Protein AF-A0A821P4B3-F1 (afdb_monomer)

Radius of gyration: 45.06 Å; Cα contacts (8 Å, |Δi|>4): 17; chains: 1; bounding box: 114×82×126 Å

pLDDT: mean 75.29, std 17.58, range [36.66, 97.69]

Foldseek 3Di:
DDDDDDDDDDDDDDDDDDDDDDDDDDDDDPDDDDDDDPDDPPPDDDDDDDDDDDDPDDDDPVNDDPPPDDDPVLVVVLPPDDPVVSVVSVVVVVVVVVVVVVVVVVVVVVVVVVVVVVVVVVVVVVVVVVVVVVVVVVVVVVVVVVVVVCVVPVDDPVVVVVVVVVVVVVVVVVVVVVVVVVVVVVCVVQVPDDDDDDPVVVVVVVVVVVVVVVVVVLVVDDVVVSVVVVVVVVVVVVVVVVVVVVVVVVVVVVVVVVVVVVVVVVVVVVVVVVVVVVVVVVVVVVVVVVVVVCVVPPCDPVNVVVVVVVVVVVVVPPDPPPD

Structure (mmCIF, N/CA/C/O backbone):
data_AF-A0A821P4B3-F1
#
_entry.id   AF-A0A821P4B3-F1
#
loop_
_atom_site.group_PDB
_atom_site.id
_atom_site.type_symbol
_atom_site.label_atom_id
_atom_site.label_alt_id
_atom_site.label_comp_id
_atom_site.label_asym_id
_atom_site.label_entity_id
_atom_site.label_seq_id
_atom_site.pdbx_PDB_ins_code
_atom_site.Cartn_x
_atom_site.Cartn_y
_atom_site.Cartn_z
_atom_site.occupancy
_atom_site.B_iso_or_equiv
_atom_site.auth_seq_id
_atom_site.auth_comp_id
_atom_site.auth_asym_id
_atom_site.auth_atom_id
_atom_site.pdbx_PDB_model_num
ATOM 1 N N . VAL A 1 1 ? 55.577 37.111 0.783 1.00 39.41 1 VAL A N 1
ATOM 2 C CA . VAL A 1 1 ? 55.739 38.372 0.025 1.00 39.41 1 VAL A CA 1
ATOM 3 C C . VAL A 1 1 ? 54.841 38.236 -1.192 1.00 39.41 1 VAL A C 1
ATOM 5 O O . VAL A 1 1 ? 55.198 37.462 -2.064 1.00 39.41 1 VAL A O 1
ATOM 8 N N . THR A 1 2 ? 53.621 38.747 -1.276 1.00 47.31 2 THR A N 1
ATOM 9 C CA . THR A 1 2 ? 52.802 39.744 -0.549 1.00 47.31 2 THR A CA 1
ATOM 10 C C . THR A 1 2 ? 51.347 39.253 -0.693 1.00 47.31 2 THR A C 1
ATOM 12 O O . THR A 1 2 ? 50.986 38.767 -1.760 1.00 47.31 2 THR A O 1
ATOM 15 N N . ASP A 1 3 ? 50.585 39.064 0.383 1.00 47.09 3 ASP A N 1
ATOM 16 C CA . ASP A 1 3 ? 49.760 40.085 1.056 1.00 47.09 3 ASP A CA 1
ATOM 17 C C . ASP A 1 3 ? 48.860 40.866 0.094 1.00 47.09 3 ASP A C 1
ATOM 19 O O . ASP A 1 3 ? 49.315 41.871 -0.430 1.00 47.09 3 ASP A O 1
ATOM 23 N N . GLU A 1 4 ? 47.601 40.434 -0.065 1.00 61.72 4 GLU A N 1
ATOM 24 C CA . GLU A 1 4 ? 46.432 41.311 -0.267 1.00 61.72 4 GLU A CA 1
ATOM 25 C C . GLU A 1 4 ? 45.169 40.638 0.310 1.00 61.72 4 GLU A C 1
ATOM 27 O O . GLU A 1 4 ? 44.288 40.150 -0.394 1.00 61.72 4 GLU A O 1
ATOM 32 N N . ASP A 1 5 ? 45.086 40.625 1.642 1.00 58.12 5 ASP A N 1
ATOM 33 C CA . ASP A 1 5 ? 43.806 40.826 2.319 1.00 58.12 5 ASP A CA 1
ATOM 34 C C . ASP A 1 5 ? 43.439 42.311 2.187 1.00 58.12 5 ASP A C 1
ATOM 36 O O . ASP A 1 5 ? 44.299 43.153 2.465 1.00 58.12 5 ASP A O 1
ATOM 40 N N . LYS A 1 6 ? 42.166 42.635 1.891 1.00 54.72 6 LYS A N 1
ATOM 41 C CA . LYS A 1 6 ? 41.296 43.458 2.768 1.00 54.72 6 LYS A CA 1
ATOM 42 C C . LYS A 1 6 ? 40.060 44.075 2.085 1.00 54.72 6 LYS A C 1
ATOM 44 O O . LYS A 1 6 ? 40.159 44.820 1.121 1.00 54.72 6 LYS A O 1
ATOM 49 N N . ASN A 1 7 ? 38.945 43.913 2.808 1.00 46.75 7 ASN A N 1
ATOM 50 C CA . ASN A 1 7 ? 37.836 44.859 3.027 1.00 46.75 7 ASN A CA 1
ATOM 51 C C . ASN A 1 7 ? 36.759 45.041 1.934 1.00 46.75 7 ASN A C 1
ATOM 53 O O . ASN A 1 7 ? 37.018 45.622 0.892 1.00 46.75 7 ASN A O 1
ATOM 57 N N . PHE A 1 8 ? 35.493 44.718 2.241 1.00 48.47 8 PHE A N 1
ATOM 58 C CA . PHE A 1 8 ? 34.504 45.643 2.847 1.00 48.47 8 PHE A CA 1
ATOM 59 C C . PHE A 1 8 ? 33.120 44.943 2.961 1.00 48.47 8 PHE A C 1
ATOM 61 O O . PHE A 1 8 ? 32.562 44.471 1.976 1.00 48.47 8 PHE A O 1
ATOM 68 N N . LEU A 1 9 ? 32.569 44.871 4.179 1.00 48.62 9 LEU A N 1
ATOM 69 C CA . LEU A 1 9 ? 31.139 44.624 4.500 1.00 48.62 9 LEU A CA 1
ATOM 70 C C . LEU A 1 9 ? 30.335 45.949 4.305 1.00 48.62 9 LEU A C 1
ATOM 72 O O . LEU A 1 9 ? 30.972 46.931 3.931 1.00 48.62 9 LEU A O 1
ATOM 76 N N . PRO A 1 10 ? 29.041 46.141 4.686 1.00 61.22 10 PRO A N 1
ATOM 77 C CA . PRO A 1 10 ? 27.905 45.249 4.997 1.00 61.22 10 PRO A CA 1
ATOM 78 C C . PRO A 1 10 ? 26.561 45.704 4.332 1.00 61.22 10 PRO A C 1
ATOM 80 O O . PRO A 1 10 ? 26.479 46.712 3.638 1.00 61.22 10 PRO A O 1
ATOM 83 N N . SER A 1 11 ? 25.466 45.039 4.733 1.00 42.12 11 SER A N 1
ATOM 84 C CA . SER A 1 11 ? 24.120 45.602 4.991 1.00 42.12 11 SER A CA 1
ATOM 85 C C . SER A 1 11 ? 23.042 45.509 3.901 1.00 42.12 11 SER A C 1
ATOM 87 O O . SER A 1 11 ? 23.184 45.955 2.770 1.00 42.12 11 SER A O 1
ATOM 89 N N . GLY A 1 12 ? 21.906 44.938 4.310 1.00 40.53 12 GLY A N 1
ATOM 90 C CA . GLY A 1 12 ? 20.690 44.809 3.513 1.00 40.53 12 GLY A CA 1
ATOM 91 C C . GLY A 1 12 ? 19.572 44.124 4.295 1.00 40.53 12 GLY A C 1
ATOM 92 O O . GLY A 1 12 ? 19.002 43.141 3.837 1.00 40.53 12 GLY A O 1
ATOM 93 N N . ILE A 1 13 ? 19.291 44.612 5.508 1.00 46.06 13 ILE A N 1
ATOM 94 C CA . ILE A 1 13 ? 18.090 44.258 6.274 1.00 46.06 13 ILE A CA 1
ATOM 95 C C . ILE A 1 13 ? 16.886 44.763 5.470 1.00 46.06 13 ILE A C 1
ATOM 97 O O . ILE A 1 13 ? 16.674 45.969 5.376 1.00 46.06 13 ILE A O 1
ATOM 101 N N . SER A 1 14 ? 16.096 43.858 4.890 1.00 47.19 14 SER A N 1
ATOM 102 C CA . SER A 1 14 ? 14.793 44.197 4.315 1.00 47.19 14 SER A CA 1
ATOM 103 C C . SER A 1 14 ? 13.686 43.687 5.229 1.00 47.19 14 SER A C 1
ATOM 105 O O . SER A 1 14 ? 13.321 42.513 5.237 1.00 47.19 14 SER A O 1
ATOM 107 N N . THR A 1 15 ? 13.161 44.600 6.035 1.00 54.41 15 THR A N 1
ATOM 108 C CA . THR A 1 15 ? 11.890 44.462 6.736 1.00 54.41 15 THR A CA 1
ATOM 109 C C . THR A 1 15 ? 10.758 44.695 5.734 1.00 54.41 15 THR A C 1
ATOM 111 O O . THR A 1 15 ? 10.553 45.812 5.264 1.00 54.41 15 THR A O 1
ATOM 114 N N . ARG A 1 16 ? 9.968 43.663 5.406 1.00 41.94 16 ARG A N 1
ATOM 115 C CA . ARG A 1 16 ? 8.720 43.862 4.650 1.00 41.94 16 ARG A CA 1
ATOM 116 C C . ARG A 1 16 ? 7.529 43.136 5.272 1.00 41.94 16 ARG A C 1
ATOM 118 O O . ARG A 1 16 ? 7.263 41.967 5.037 1.00 41.94 16 ARG A O 1
ATOM 125 N N . THR A 1 17 ? 6.841 43.912 6.109 1.00 46.31 17 THR A N 1
ATOM 126 C CA . THR A 1 17 ? 5.379 44.025 6.246 1.00 46.31 17 THR A CA 1
ATOM 127 C C . THR A 1 17 ? 4.553 42.734 6.258 1.00 46.31 17 THR A C 1
ATOM 129 O O . THR A 1 17 ? 4.130 42.224 5.222 1.00 46.31 17 THR A O 1
ATOM 132 N N . LYS A 1 18 ? 4.180 42.311 7.472 1.00 43.72 18 LYS A N 1
ATOM 133 C CA . LYS A 1 18 ? 3.028 41.439 7.735 1.00 43.72 18 LYS A CA 1
ATOM 134 C C . LYS A 1 18 ? 1.742 42.150 7.295 1.00 43.72 18 LYS A C 1
ATOM 136 O O . LYS A 1 18 ? 1.308 43.099 7.947 1.00 43.72 18 LYS A O 1
ATOM 141 N 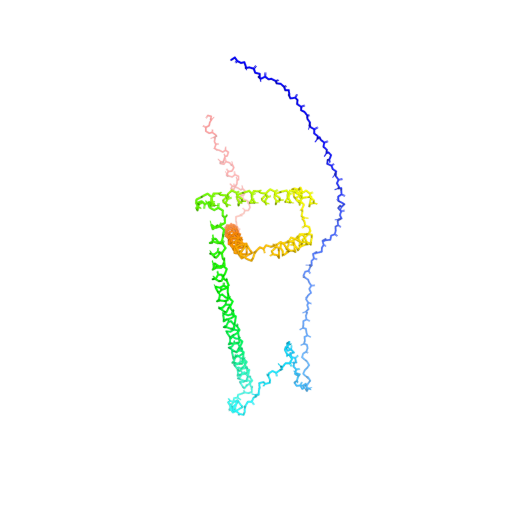N . LYS A 1 19 ? 1.111 41.685 6.215 1.00 54.28 19 LYS A N 1
ATOM 142 C CA . LYS A 1 19 ? -0.258 42.077 5.859 1.00 54.28 19 LYS A CA 1
ATOM 143 C C . LYS A 1 19 ? -1.217 41.198 6.668 1.00 54.28 19 LYS A C 1
ATOM 145 O O . LYS A 1 19 ? -1.406 40.025 6.366 1.00 54.28 19 LYS A O 1
ATOM 150 N N . LYS A 1 20 ? -1.761 41.770 7.745 1.00 47.31 20 LYS A N 1
ATOM 151 C CA . LYS A 1 20 ? -2.898 41.239 8.510 1.00 47.31 20 LYS A CA 1
ATOM 152 C C . LYS A 1 20 ? -4.103 41.184 7.565 1.00 47.31 20 LYS A C 1
ATOM 154 O O . LYS A 1 20 ? -4.674 42.223 7.250 1.00 47.31 20 LYS A O 1
ATOM 159 N N . ILE A 1 21 ? -4.465 39.997 7.092 1.00 46.94 21 ILE A N 1
ATOM 160 C CA . ILE A 1 21 ? -5.798 39.753 6.539 1.00 46.94 21 ILE A CA 1
ATOM 161 C C . ILE A 1 21 ? -6.648 39.324 7.729 1.00 46.94 21 ILE A C 1
ATOM 163 O O . ILE A 1 21 ? -6.466 38.240 8.279 1.00 46.94 21 ILE A O 1
ATOM 167 N N . GLY A 1 22 ? -7.501 40.241 8.184 1.00 39.97 22 GLY A N 1
ATOM 168 C CA . GLY A 1 22 ? -8.556 39.936 9.136 1.00 39.97 22 GLY A CA 1
ATOM 169 C C . GLY A 1 22 ? -9.576 39.044 8.446 1.00 39.97 22 GLY A C 1
ATOM 170 O O . GLY A 1 22 ? -10.300 39.504 7.568 1.00 39.97 22 GLY A O 1
ATOM 171 N N . VAL A 1 23 ? -9.602 37.770 8.824 1.00 44.19 23 VAL A N 1
ATOM 172 C CA . VAL A 1 23 ? -10.739 36.902 8.537 1.00 44.19 23 VAL A CA 1
ATOM 173 C C . VAL A 1 23 ? -11.733 37.108 9.667 1.00 44.19 23 VAL A C 1
ATOM 175 O O . VAL A 1 23 ? -11.431 36.904 10.843 1.00 44.19 23 VAL A O 1
ATOM 178 N N . VAL A 1 24 ? -12.887 37.617 9.261 1.00 49.47 24 VAL A N 1
ATOM 179 C CA . VAL A 1 24 ? -14.070 37.885 10.063 1.00 49.47 24 VAL A CA 1
ATOM 180 C C . VAL A 1 24 ? -14.528 36.589 10.727 1.00 49.47 24 VAL A C 1
ATOM 182 O O . VAL A 1 24 ? -14.822 35.600 10.059 1.00 49.47 24 VAL A O 1
ATOM 185 N N . LEU A 1 25 ? -14.570 36.624 12.057 1.00 38.72 25 LEU A N 1
ATOM 186 C CA . LEU A 1 25 ? -15.289 35.679 12.899 1.00 38.72 25 LEU A CA 1
ATOM 187 C C . LEU A 1 25 ? -16.770 35.718 12.502 1.00 38.72 25 LEU A C 1
ATOM 189 O O . LEU A 1 25 ? -17.416 36.753 12.647 1.00 38.72 25 LEU A O 1
ATOM 193 N N . SER A 1 26 ? -17.294 34.602 12.000 1.00 49.16 26 SER A N 1
ATOM 194 C CA . SER A 1 26 ? -18.731 34.324 12.057 1.00 49.16 26 SER A CA 1
ATOM 195 C C . SER A 1 26 ? -18.974 33.468 13.300 1.00 49.16 26 SER A C 1
ATOM 197 O O . SER A 1 26 ? -18.311 32.434 13.431 1.00 49.16 26 SER A O 1
ATOM 199 N N . PRO A 1 27 ? -19.842 33.894 14.229 1.00 55.88 27 PRO A N 1
ATOM 200 C CA . PRO A 1 27 ? -20.292 33.060 15.326 1.00 55.88 27 PRO A CA 1
ATOM 201 C C . PRO A 1 27 ? -21.478 32.189 14.876 1.00 55.88 27 PRO A C 1
ATOM 203 O O . PRO A 1 27 ? -22.097 32.444 13.845 1.00 55.88 27 PRO A O 1
ATOM 206 N N . ASP A 1 28 ? -21.779 31.194 15.704 1.00 43.44 28 ASP A N 1
ATOM 207 C CA . ASP A 1 28 ? -23.050 30.470 15.775 1.00 43.44 28 ASP A CA 1
ATOM 208 C C . ASP A 1 28 ? -23.302 29.380 14.722 1.00 43.44 28 ASP A C 1
ATOM 210 O O . ASP A 1 28 ? -23.775 29.618 13.614 1.00 43.44 28 ASP A O 1
ATOM 214 N N . ASN A 1 29 ? -23.047 28.132 15.131 1.00 46.09 29 ASN A N 1
ATOM 215 C CA . ASN A 1 29 ? -24.026 27.048 15.010 1.00 46.09 29 ASN A CA 1
ATOM 216 C C . ASN A 1 29 ? -23.619 25.870 15.908 1.00 46.09 29 ASN A C 1
ATOM 218 O O . ASN A 1 29 ? -23.111 24.844 15.454 1.00 46.09 29 ASN A O 1
ATOM 222 N N . ASP A 1 30 ? -23.885 26.034 17.204 1.00 44.72 30 ASP A N 1
ATOM 223 C CA . ASP A 1 30 ? -24.133 24.915 18.109 1.00 44.72 30 ASP A CA 1
ATOM 224 C C . ASP A 1 30 ? -25.449 24.243 17.690 1.00 44.72 30 ASP A C 1
ATOM 226 O O . ASP A 1 30 ? -26.540 24.654 18.081 1.00 44.72 30 ASP A O 1
ATOM 230 N N . MET A 1 31 ? -25.354 23.197 16.873 1.00 49.03 31 MET A N 1
ATOM 231 C CA . MET A 1 31 ? -26.440 22.240 16.669 1.00 49.03 31 MET A CA 1
ATOM 232 C C . MET A 1 31 ? -26.013 20.913 17.281 1.00 49.03 31 MET A C 1
ATOM 234 O O . MET A 1 31 ? -25.436 20.037 16.640 1.00 49.03 31 MET A O 1
ATOM 238 N N . THR A 1 32 ? -26.291 20.801 18.574 1.00 54.69 32 THR A N 1
ATOM 239 C CA . THR A 1 32 ? -26.416 19.519 19.259 1.00 54.69 32 THR A CA 1
ATOM 240 C C . THR A 1 32 ? -27.673 18.815 18.734 1.00 54.69 32 THR A C 1
ATOM 242 O O . THR A 1 32 ? -28.754 19.403 18.761 1.00 54.69 32 THR A O 1
ATOM 245 N N . PRO A 1 33 ? -27.609 17.558 18.269 1.00 53.22 33 PRO A N 1
ATOM 246 C CA . PRO A 1 33 ? -28.813 16.751 18.168 1.00 53.22 33 PRO A CA 1
ATOM 247 C C . PRO A 1 33 ? -29.119 16.143 19.542 1.00 53.22 33 PRO A C 1
ATOM 249 O O . PRO A 1 33 ? -28.440 15.230 20.015 1.00 53.22 33 PRO A O 1
ATOM 252 N N . SER A 1 34 ? -30.157 16.684 20.180 1.00 44.34 34 SER A N 1
ATOM 253 C CA . SER A 1 34 ? -30.880 16.050 21.286 1.00 44.34 34 SER A CA 1
ATOM 254 C C . SER A 1 34 ? -31.408 14.666 20.865 1.00 44.34 34 SER A C 1
ATOM 256 O O . SER A 1 34 ? -31.957 14.544 19.768 1.00 44.34 34 SER A O 1
ATOM 258 N N . PRO A 1 35 ? -31.304 13.628 21.716 1.00 58.12 35 PRO A N 1
ATOM 259 C CA . PRO A 1 35 ? -31.884 12.320 21.468 1.00 58.12 35 PRO A CA 1
ATOM 260 C C . PRO A 1 35 ? -33.267 12.229 22.123 1.00 58.12 35 PRO A C 1
ATOM 262 O O . PRO A 1 35 ? -33.396 11.778 23.258 1.00 58.12 35 PRO A O 1
ATOM 265 N N . THR A 1 36 ? -34.318 12.621 21.410 1.00 54.47 36 THR A N 1
ATOM 266 C CA . THR A 1 36 ? -35.697 12.302 21.803 1.00 54.47 36 THR A CA 1
ATOM 267 C C . THR A 1 36 ? -36.545 12.114 20.557 1.00 54.47 36 THR A C 1
ATOM 269 O O . THR A 1 36 ? -36.952 13.096 19.957 1.00 54.47 36 THR A O 1
ATOM 272 N N . ASP A 1 37 ? -36.805 10.861 20.192 1.00 41.41 37 ASP A N 1
ATOM 273 C CA . ASP A 1 37 ? -38.077 10.479 19.578 1.00 41.41 37 ASP A CA 1
ATOM 274 C C . ASP A 1 37 ? -38.369 9.013 19.903 1.00 41.41 37 ASP A C 1
ATOM 276 O O . ASP A 1 37 ? -37.947 8.055 19.252 1.00 41.41 37 ASP A O 1
ATOM 280 N N . SER A 1 38 ? -39.092 8.868 21.008 1.00 53.12 38 SER A N 1
ATOM 281 C CA . SER A 1 38 ? -39.879 7.706 21.369 1.00 53.12 38 SER A CA 1
ATOM 282 C C . SER A 1 38 ? -41.018 7.534 20.360 1.00 53.12 38 SER A C 1
ATOM 284 O O . SER A 1 38 ? -42.084 8.129 20.514 1.00 53.12 38 SER A O 1
ATOM 286 N N . LEU A 1 39 ? -40.814 6.699 19.343 1.00 44.34 39 LEU A N 1
ATOM 287 C CA . LEU A 1 39 ? -41.916 6.172 18.542 1.00 44.34 39 LEU A CA 1
ATOM 288 C C . LEU A 1 39 ? -42.406 4.868 19.172 1.00 44.34 39 LEU A C 1
ATOM 290 O O . LEU A 1 39 ? -41.830 3.792 19.008 1.00 44.34 39 LEU A O 1
ATOM 294 N N . THR A 1 40 ? -43.496 5.001 19.918 1.00 48.22 40 THR A N 1
ATOM 295 C CA . THR A 1 40 ? -44.404 3.922 20.292 1.00 48.22 40 THR A CA 1
ATOM 296 C C . THR A 1 40 ? -44.942 3.261 19.024 1.00 48.22 40 THR A C 1
ATOM 298 O O . THR A 1 40 ? -45.797 3.788 18.319 1.00 48.22 40 THR A O 1
ATOM 301 N N . ASN A 1 41 ? -44.420 2.077 18.713 1.00 43.47 41 ASN A N 1
ATOM 302 C CA . ASN A 1 41 ? -44.904 1.257 17.610 1.00 43.47 41 ASN A CA 1
ATOM 303 C C . ASN A 1 41 ? -46.093 0.410 18.094 1.00 43.47 41 ASN A C 1
ATOM 305 O O . ASN A 1 41 ? -45.975 -0.796 18.311 1.00 43.47 41 ASN A O 1
ATOM 309 N N . GLU A 1 42 ? -47.245 1.053 18.295 1.00 47.00 42 GLU A N 1
ATOM 310 C CA . GLU A 1 42 ? -48.535 0.369 18.408 1.00 47.00 42 GLU A CA 1
ATOM 311 C C . GLU A 1 42 ? -48.986 -0.105 17.019 1.00 47.00 42 GLU A C 1
ATOM 313 O O . GLU A 1 42 ? -49.907 0.437 16.408 1.00 47.00 42 GLU A O 1
ATOM 318 N N . ASN A 1 43 ? -48.356 -1.163 16.505 1.00 45.81 43 ASN A N 1
ATOM 319 C CA . ASN A 1 43 ? -48.921 -1.901 15.380 1.00 45.81 43 ASN A CA 1
ATOM 320 C C . ASN A 1 43 ? -49.979 -2.881 15.887 1.00 45.81 43 ASN A C 1
ATOM 322 O O . ASN A 1 43 ? -49.758 -4.065 16.139 1.00 45.81 43 ASN A O 1
ATOM 326 N N . ARG A 1 44 ? -51.165 -2.292 16.029 1.00 44.09 44 ARG A N 1
ATOM 327 C CA . ARG A 1 44 ? -52.487 -2.899 16.070 1.00 44.09 44 ARG A CA 1
ATOM 328 C C . ARG A 1 44 ? -52.585 -4.065 15.078 1.00 44.09 44 ARG A C 1
ATOM 330 O O . ARG A 1 44 ? -52.614 -3.873 13.864 1.00 44.09 44 ARG A O 1
ATOM 337 N N . TYR A 1 45 ? -52.709 -5.271 15.625 1.00 49.78 45 TYR A N 1
ATOM 338 C CA . TYR A 1 45 ? -53.168 -6.458 14.915 1.00 49.78 45 TYR A CA 1
ATOM 339 C C . TYR A 1 45 ? -54.527 -6.172 14.260 1.00 49.78 45 TYR A C 1
ATOM 341 O O . TYR A 1 45 ? -55.555 -6.112 14.932 1.00 49.78 45 TYR A O 1
ATOM 349 N N . GLN A 1 46 ? -54.542 -6.013 12.938 1.00 46.31 46 GLN A N 1
ATOM 350 C CA . GLN A 1 46 ? -55.731 -6.265 12.131 1.00 46.31 46 GLN A CA 1
ATOM 351 C C . GLN A 1 46 ? -55.429 -7.402 11.163 1.00 46.31 46 GLN A C 1
ATOM 353 O O . GLN A 1 46 ? -54.864 -7.232 10.086 1.00 46.31 46 GLN A O 1
ATOM 358 N N . SER A 1 47 ? -55.825 -8.593 11.589 1.00 55.34 47 SER A N 1
ATOM 359 C CA . SER A 1 47 ? -56.020 -9.760 10.750 1.00 55.34 47 SER A CA 1
ATOM 360 C C . SER A 1 47 ? -57.196 -9.513 9.802 1.00 55.34 47 SER A C 1
ATOM 362 O O . SER A 1 47 ? -58.353 -9.651 10.187 1.00 55.34 47 SER A O 1
ATOM 364 N N . LYS A 1 48 ? -56.920 -9.182 8.537 1.00 45.91 48 LYS A N 1
ATOM 365 C CA . LYS A 1 48 ? -57.882 -9.386 7.444 1.00 45.91 48 LYS A CA 1
ATOM 366 C C . LYS A 1 48 ? -57.186 -9.933 6.199 1.00 45.91 48 LYS A C 1
ATOM 368 O O . LYS A 1 48 ? -56.427 -9.246 5.530 1.00 45.91 48 LYS A O 1
ATOM 373 N N . ALA A 1 49 ? -57.450 -11.221 5.990 1.00 51.22 49 ALA A N 1
ATOM 374 C CA . ALA A 1 49 ? -57.631 -11.947 4.738 1.00 51.22 49 ALA A CA 1
ATOM 375 C C . ALA A 1 49 ? -56.999 -11.387 3.443 1.00 51.22 49 ALA A C 1
ATOM 377 O O . ALA A 1 49 ? -57.375 -10.329 2.949 1.00 51.22 49 ALA A O 1
ATOM 378 N N . GLY A 1 50 ? -56.183 -12.231 2.800 1.00 55.03 50 GLY A N 1
ATOM 379 C CA . GLY A 1 50 ? -56.145 -12.310 1.335 1.00 55.03 50 GLY A CA 1
ATOM 380 C C . GLY A 1 50 ? -55.118 -11.444 0.607 1.00 55.03 50 GLY A C 1
ATOM 381 O O . GLY A 1 50 ? -55.457 -10.820 -0.394 1.00 55.03 50 GLY A O 1
ATOM 382 N N . LEU A 1 51 ? -53.853 -11.438 1.034 1.00 45.28 51 LEU A N 1
ATOM 383 C CA . LEU A 1 51 ? -52.762 -10.886 0.222 1.00 45.28 51 LEU A CA 1
ATOM 384 C C . LEU A 1 51 ? -52.048 -12.010 -0.536 1.00 45.28 51 LEU A C 1
ATOM 386 O O . LEU A 1 51 ? -51.361 -12.843 0.054 1.00 45.28 51 LEU A O 1
ATOM 390 N N . LYS A 1 52 ? -52.224 -12.016 -1.863 1.00 57.56 52 LYS A N 1
ATOM 391 C CA . LYS A 1 52 ? -51.431 -12.818 -2.807 1.00 57.56 52 LYS A CA 1
ATOM 392 C C . LYS A 1 52 ? -49.932 -12.556 -2.572 1.00 57.56 52 LYS A C 1
ATOM 394 O O . LYS A 1 52 ? -49.575 -11.416 -2.260 1.00 57.56 52 LYS A O 1
ATOM 399 N N . PRO A 1 53 ? -49.052 -13.563 -2.727 1.00 46.19 53 PRO A N 1
ATOM 400 C CA . PRO A 1 53 ? -47.624 -13.404 -2.480 1.00 46.19 53 PRO A CA 1
ATOM 401 C C . PRO A 1 53 ? -47.054 -12.281 -3.355 1.00 46.19 53 PRO A C 1
ATOM 403 O O . PRO A 1 53 ? -47.048 -12.363 -4.581 1.00 46.19 53 PRO A O 1
ATOM 406 N N . ARG A 1 54 ? -46.588 -11.205 -2.712 1.00 45.97 54 ARG A N 1
ATOM 407 C CA . ARG A 1 54 ? -45.819 -10.142 -3.364 1.00 45.97 54 ARG A CA 1
ATOM 408 C C . ARG A 1 54 ? -44.457 -10.715 -3.749 1.00 45.97 54 ARG A C 1
ATOM 410 O O . ARG A 1 54 ? -43.607 -10.930 -2.890 1.00 45.97 54 ARG A O 1
ATOM 417 N N . THR A 1 55 ? -44.248 -10.936 -5.042 1.00 41.91 55 THR A N 1
ATOM 418 C CA . THR A 1 55 ? -42.924 -11.162 -5.627 1.00 41.91 55 THR A CA 1
ATOM 419 C C . THR A 1 55 ? -42.081 -9.902 -5.438 1.00 41.91 55 THR A C 1
ATOM 421 O O . THR A 1 55 ? -42.319 -8.882 -6.088 1.00 41.91 55 THR A O 1
ATOM 424 N N . ILE A 1 56 ? -41.110 -9.950 -4.527 1.00 44.41 56 ILE A N 1
ATOM 425 C CA . ILE A 1 56 ? -40.085 -8.912 -4.405 1.00 44.41 56 ILE A CA 1
ATOM 426 C C . ILE A 1 56 ? -39.099 -9.132 -5.555 1.00 44.41 56 ILE A C 1
ATOM 428 O O . ILE A 1 56 ? -38.316 -10.079 -5.545 1.00 44.41 56 ILE A O 1
ATOM 432 N N . ARG A 1 57 ? -39.181 -8.273 -6.574 1.00 40.69 57 ARG A N 1
ATOM 433 C CA . ARG A 1 57 ? -38.309 -8.301 -7.752 1.00 40.69 57 ARG A CA 1
ATOM 434 C C . ARG A 1 57 ? -37.014 -7.555 -7.429 1.00 40.69 57 ARG A C 1
ATOM 436 O O . ARG A 1 57 ? -36.991 -6.326 -7.422 1.00 40.69 57 ARG A O 1
ATOM 443 N N . VAL A 1 58 ? -35.947 -8.292 -7.136 1.00 39.81 58 VAL A N 1
ATOM 444 C CA . VAL A 1 58 ? -34.596 -7.731 -6.985 1.00 39.81 58 VAL A CA 1
ATOM 445 C C . VAL A 1 58 ? -33.916 -7.806 -8.348 1.00 39.81 58 VAL A C 1
ATOM 447 O O . VAL A 1 58 ? -33.501 -8.877 -8.773 1.00 39.81 58 VAL A O 1
ATOM 450 N N . LYS A 1 59 ? -33.828 -6.674 -9.055 1.00 36.66 59 LYS A N 1
ATOM 451 C CA . LYS A 1 59 ? -33.126 -6.598 -10.344 1.00 36.66 59 LYS A CA 1
ATOM 452 C C . LYS A 1 59 ? -31.615 -6.631 -10.116 1.00 36.66 59 LYS A C 1
ATOM 454 O O . LYS A 1 59 ? -31.065 -5.715 -9.508 1.00 36.66 59 LYS A O 1
ATOM 459 N N . SER A 1 60 ? -30.943 -7.662 -10.619 1.00 48.78 60 SER A N 1
ATOM 460 C CA . SER A 1 60 ? -29.479 -7.696 -10.705 1.00 48.78 60 SER A CA 1
ATOM 461 C C . SER A 1 60 ? -28.973 -6.847 -11.889 1.00 48.78 60 SER A C 1
ATOM 463 O O . SER A 1 60 ? -29.667 -6.760 -12.906 1.00 48.78 60 SER A O 1
ATOM 465 N N . PRO A 1 61 ? -27.762 -6.256 -11.819 1.00 47.62 61 PRO A N 1
ATOM 466 C CA . PRO A 1 61 ? -27.232 -5.356 -12.856 1.00 47.62 61 PRO A CA 1
ATOM 467 C C . PRO A 1 61 ? -27.018 -5.997 -14.238 1.00 47.62 61 PRO A C 1
ATOM 469 O O . PRO A 1 61 ? -26.873 -5.281 -15.221 1.00 47.62 61 PRO A O 1
ATOM 472 N N . SER A 1 62 ? -26.995 -7.331 -14.336 1.00 53.84 62 SER A N 1
ATOM 473 C CA . SER A 1 62 ? -26.769 -8.062 -15.591 1.00 53.84 62 SER A CA 1
ATOM 474 C C . SER A 1 62 ? -28.033 -8.346 -16.408 1.00 53.84 62 SER A C 1
ATOM 476 O O . SER A 1 62 ? -27.915 -8.910 -17.491 1.00 53.84 62 SER A O 1
ATOM 478 N N . GLY A 1 63 ? -29.235 -8.023 -15.914 1.00 46.78 63 GLY A N 1
ATOM 479 C CA . GLY A 1 63 ? -30.501 -8.187 -16.652 1.00 46.78 63 GLY A CA 1
ATOM 480 C C . GLY A 1 63 ? -30.915 -9.628 -17.008 1.00 46.78 63 GLY A C 1
ATOM 481 O O . GLY A 1 63 ? -32.042 -9.829 -17.445 1.00 46.78 63 GLY A O 1
ATOM 482 N N . ARG A 1 64 ? -30.046 -10.625 -16.804 1.00 53.12 64 ARG A N 1
ATOM 483 C CA . ARG A 1 64 ? -30.363 -12.056 -16.871 1.00 53.12 64 ARG A CA 1
ATOM 484 C C . ARG A 1 64 ? -30.697 -12.560 -15.472 1.00 53.12 64 ARG A C 1
ATOM 486 O O . ARG A 1 64 ? -29.814 -12.634 -14.618 1.00 53.12 64 ARG A O 1
ATOM 493 N N . GLU A 1 65 ? -31.977 -12.831 -15.243 1.00 54.16 65 GLU A N 1
ATOM 494 C CA . GLU A 1 65 ? -32.427 -13.671 -14.137 1.00 54.16 65 GLU A CA 1
ATOM 495 C C . GLU A 1 65 ? -32.029 -15.104 -14.524 1.00 54.16 65 GLU A C 1
ATOM 497 O O . GLU A 1 65 ? -32.535 -15.647 -15.503 1.00 54.16 65 GLU A O 1
ATOM 502 N N . ASP A 1 66 ? -31.029 -15.670 -13.842 1.00 63.09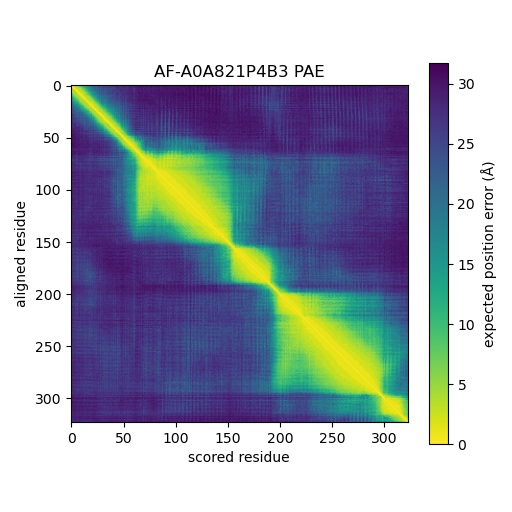 66 ASP A N 1
ATOM 503 C CA . ASP A 1 66 ? -30.743 -17.099 -13.964 1.00 63.09 66 ASP A CA 1
ATOM 504 C C . ASP A 1 66 ? -31.885 -17.815 -13.237 1.00 63.09 66 ASP A C 1
ATOM 506 O O . ASP A 1 66 ? -31.862 -17.971 -12.010 1.00 63.09 66 ASP A O 1
ATOM 510 N N . ASP A 1 67 ? -32.931 -18.150 -13.989 1.00 71.50 67 ASP A N 1
ATOM 511 C CA . ASP A 1 67 ? -34.077 -18.898 -13.493 1.00 71.50 67 ASP A CA 1
ATOM 512 C C . ASP A 1 67 ? -33.579 -20.269 -13.027 1.00 71.50 67 ASP A C 1
ATOM 514 O O . ASP A 1 67 ? -33.265 -21.160 -13.815 1.00 71.50 67 ASP A O 1
ATOM 518 N N . ILE A 1 68 ? -33.433 -20.422 -11.709 1.00 74.88 68 ILE A N 1
ATOM 519 C CA . ILE A 1 68 ? -33.102 -21.707 -11.099 1.00 74.88 68 ILE A CA 1
ATOM 520 C C . ILE A 1 68 ? -34.367 -22.553 -11.186 1.00 74.88 68 ILE A C 1
ATOM 522 O O . ILE A 1 68 ? -35.234 -22.474 -10.311 1.00 74.88 68 ILE A O 1
ATOM 526 N N . GLU A 1 69 ? -34.476 -23.330 -12.262 1.00 79.38 69 GLU A N 1
ATOM 527 C CA . GLU A 1 69 ? -35.552 -24.297 -12.431 1.00 79.38 69 GLU A CA 1
ATOM 528 C C . GLU A 1 69 ? -35.544 -25.285 -11.258 1.00 79.38 69 GLU A C 1
ATOM 530 O O . GLU A 1 69 ? -34.534 -25.915 -10.918 1.00 79.38 69 GLU A O 1
ATOM 535 N N . TRP A 1 70 ? -36.698 -25.370 -10.601 1.00 78.88 70 TRP A N 1
ATOM 536 C CA . TRP A 1 70 ? -36.995 -26.425 -9.647 1.00 78.88 70 TRP A CA 1
ATOM 537 C C . TRP A 1 70 ? -37.235 -27.705 -10.435 1.00 78.88 70 TRP A C 1
ATOM 539 O O . TRP A 1 70 ? -38.114 -27.749 -11.295 1.00 78.88 70 TRP A O 1
ATOM 549 N N . THR A 1 71 ? -36.434 -28.734 -10.177 1.00 86.25 71 THR A N 1
ATOM 550 C CA . THR A 1 71 ? -36.617 -30.023 -10.834 1.00 86.25 71 THR A CA 1
ATOM 551 C C . THR A 1 71 ? -37.650 -30.835 -10.065 1.00 86.25 71 THR A C 1
ATOM 553 O O . THR A 1 71 ? -37.802 -30.708 -8.850 1.00 86.25 71 THR A O 1
ATOM 556 N N . SER A 1 72 ? -38.347 -31.726 -10.773 1.00 81.00 72 SER A N 1
ATOM 557 C CA . SER A 1 72 ? -39.304 -32.658 -10.154 1.00 81.00 72 SER A CA 1
ATOM 558 C C . SER A 1 72 ? -38.670 -33.582 -9.099 1.00 81.00 72 SER A C 1
ATOM 560 O O . SER A 1 72 ? -39.377 -34.187 -8.299 1.00 81.00 72 SER A O 1
ATOM 562 N N . GLU A 1 73 ? -37.341 -33.695 -9.078 1.00 84.38 73 GLU A N 1
ATOM 563 C CA . GLU A 1 73 ? -36.591 -34.424 -8.053 1.00 84.38 73 GLU A CA 1
ATOM 564 C C . GLU A 1 73 ? -36.484 -33.629 -6.749 1.00 84.38 73 GLU A C 1
ATOM 566 O O . GLU A 1 73 ? -36.682 -34.202 -5.679 1.00 84.38 73 GLU A O 1
ATOM 571 N N . ASP A 1 74 ? -36.278 -32.308 -6.824 1.00 87.06 74 ASP A N 1
ATOM 572 C CA . ASP A 1 74 ? -36.233 -31.458 -5.630 1.00 87.06 74 ASP A CA 1
ATOM 573 C C . ASP A 1 74 ? -37.586 -31.442 -4.898 1.00 87.06 74 ASP A C 1
ATOM 575 O O . ASP A 1 74 ? -37.644 -31.286 -3.678 1.00 87.06 74 ASP A O 1
ATOM 579 N N . GLU A 1 75 ? -38.691 -31.576 -5.640 1.00 85.75 75 GLU A N 1
ATOM 580 C CA . GLU A 1 75 ? -40.042 -31.617 -5.072 1.00 85.75 75 GLU A CA 1
ATOM 581 C C . GLU A 1 75 ? -40.304 -32.915 -4.301 1.00 85.75 75 GLU A C 1
ATOM 583 O O . GLU A 1 75 ? -40.906 -32.874 -3.228 1.00 85.75 75 GLU A O 1
ATOM 588 N N . LYS A 1 76 ? -39.773 -34.049 -4.776 1.00 88.44 76 LYS A N 1
ATOM 589 C CA . LYS A 1 76 ? -39.905 -35.349 -4.097 1.00 88.44 76 LYS A CA 1
ATOM 590 C C . LYS A 1 76 ? -39.175 -35.394 -2.756 1.00 88.44 76 LYS A C 1
ATOM 592 O O . LYS A 1 76 ? -39.619 -36.095 -1.853 1.00 88.44 76 LYS A O 1
ATOM 597 N N . GLU A 1 77 ? -38.090 -34.637 -2.587 1.00 84.31 77 GLU A N 1
ATOM 598 C CA . GLU A 1 77 ? -37.372 -34.550 -1.303 1.00 84.31 77 GLU A CA 1
ATOM 599 C C . GLU A 1 77 ? -38.137 -33.789 -0.207 1.00 84.31 77 GLU A C 1
ATOM 601 O O . GLU A 1 77 ? -37.727 -33.782 0.959 1.00 84.31 77 GLU A O 1
ATOM 606 N N . LEU A 1 78 ? -39.223 -33.110 -0.575 1.00 85.56 78 LEU A N 1
ATOM 607 C CA . LEU A 1 78 ? -40.016 -32.283 0.329 1.00 85.56 78 LEU A CA 1
ATOM 608 C C . LEU A 1 78 ? -41.306 -32.967 0.784 1.00 85.56 78 LEU A C 1
ATOM 610 O O . LEU A 1 78 ? -41.927 -32.505 1.747 1.00 85.56 78 LEU A O 1
ATOM 614 N N . ASP A 1 79 ? -41.700 -34.058 0.130 1.00 89.75 79 ASP A N 1
ATOM 615 C CA . ASP A 1 79 ? -42.884 -34.822 0.503 1.00 89.75 79 ASP A CA 1
ATOM 616 C C . ASP A 1 79 ? -42.715 -35.454 1.893 1.00 89.75 79 ASP A C 1
ATOM 618 O O . ASP A 1 79 ? -41.683 -36.029 2.235 1.00 89.75 79 ASP A O 1
ATOM 622 N N . GLY A 1 80 ? -43.745 -35.311 2.731 1.00 89.00 80 GLY A N 1
ATOM 623 C CA . GLY A 1 80 ? -43.774 -35.843 4.099 1.00 89.00 80 GLY A CA 1
ATOM 624 C C . GLY A 1 80 ? -43.210 -34.924 5.192 1.00 89.00 80 GLY A C 1
ATOM 625 O O . GLY A 1 80 ? -43.347 -35.250 6.370 1.00 89.00 80 GLY A O 1
ATOM 626 N N . LEU A 1 81 ? -42.630 -33.770 4.846 1.00 90.38 81 LEU A N 1
ATOM 627 C CA . LEU A 1 81 ? -42.157 -32.770 5.815 1.00 90.38 81 LEU A CA 1
ATOM 628 C C . LEU A 1 81 ? -43.255 -31.761 6.190 1.00 90.38 81 LEU A C 1
ATOM 630 O O . LEU A 1 81 ? -44.145 -31.452 5.398 1.00 90.38 81 LEU A O 1
ATOM 634 N N . SER A 1 82 ? -43.164 -31.187 7.393 1.00 93.81 82 SER A N 1
ATOM 635 C CA . SER A 1 82 ? -44.033 -30.073 7.800 1.00 93.81 82 SER A CA 1
ATOM 636 C C . SER A 1 82 ? -43.850 -28.871 6.866 1.00 93.81 82 SER A C 1
ATOM 638 O O . SER A 1 82 ? -42.741 -28.603 6.413 1.00 93.81 82 SER A O 1
ATOM 640 N N . VAL A 1 83 ? -44.900 -28.076 6.625 1.00 90.56 83 VAL A N 1
ATOM 641 C CA . VAL A 1 83 ? -44.852 -26.874 5.757 1.00 90.56 83 VAL A CA 1
ATOM 642 C C . VAL A 1 83 ? -43.697 -25.931 6.131 1.00 90.56 83 VAL A C 1
ATOM 644 O O . VAL A 1 83 ? -43.048 -25.343 5.261 1.00 90.56 83 VAL A O 1
ATOM 647 N N . TYR A 1 84 ? -43.404 -25.801 7.428 1.00 91.94 84 TYR A N 1
ATOM 648 C CA . TYR A 1 84 ? -42.278 -25.000 7.911 1.00 91.94 84 TYR A CA 1
ATOM 649 C C . TYR A 1 84 ? -40.919 -25.606 7.521 1.00 91.94 84 TYR A C 1
ATOM 651 O O . TYR A 1 84 ? -40.017 -24.898 7.071 1.00 91.94 84 TYR A O 1
ATOM 659 N N . GLU A 1 85 ? -40.779 -26.924 7.647 1.00 91.69 85 GLU A N 1
ATOM 660 C CA . GLU A 1 85 ? -39.560 -27.657 7.298 1.00 91.69 85 GLU A CA 1
ATOM 661 C C . GLU A 1 85 ? -39.344 -27.707 5.787 1.00 91.69 85 GLU A C 1
ATOM 663 O O . GLU A 1 85 ? -38.222 -27.491 5.329 1.00 91.69 85 GLU A O 1
ATOM 668 N N . GLN A 1 86 ? -40.414 -27.881 5.007 1.00 89.38 86 GLN A N 1
ATOM 669 C CA . GLN A 1 86 ? -40.383 -27.778 3.552 1.00 89.38 86 GLN A CA 1
ATOM 670 C C . GLN A 1 86 ? -39.847 -26.417 3.122 1.00 89.38 86 GLN A C 1
ATOM 672 O O . GLN A 1 86 ? -38.931 -26.345 2.310 1.00 89.38 86 GLN A O 1
ATOM 677 N N . ARG A 1 87 ? -40.356 -25.320 3.698 1.00 90.00 87 ARG A N 1
ATOM 678 C CA . ARG A 1 87 ? -39.870 -23.973 3.376 1.00 90.00 87 ARG A CA 1
ATOM 679 C C . ARG A 1 87 ? -38.387 -23.805 3.704 1.00 90.00 87 ARG A C 1
ATOM 681 O O . ARG A 1 87 ? -37.635 -23.324 2.861 1.00 90.00 87 ARG A O 1
ATOM 688 N N . ARG A 1 88 ? -37.951 -24.237 4.891 1.00 91.44 88 ARG A N 1
ATOM 689 C CA . ARG A 1 88 ? -36.542 -24.151 5.304 1.00 91.44 88 ARG A CA 1
ATOM 690 C C . ARG A 1 88 ? -35.629 -24.971 4.388 1.00 91.44 88 ARG A C 1
ATOM 692 O O . ARG A 1 88 ? -34.554 -24.503 4.020 1.00 91.44 88 ARG A O 1
ATOM 699 N N . ARG A 1 89 ? -36.061 -26.167 3.987 1.00 89.81 89 ARG A N 1
ATOM 700 C CA . ARG A 1 89 ? -35.311 -27.051 3.088 1.00 89.81 89 ARG A CA 1
ATOM 701 C C . ARG A 1 89 ? -35.281 -26.514 1.654 1.00 89.81 89 ARG A C 1
ATOM 703 O O . ARG A 1 89 ? -34.217 -26.508 1.047 1.00 89.81 89 ARG A O 1
ATOM 710 N N . LYS A 1 90 ? -36.385 -25.938 1.157 1.00 90.25 90 LYS A N 1
AT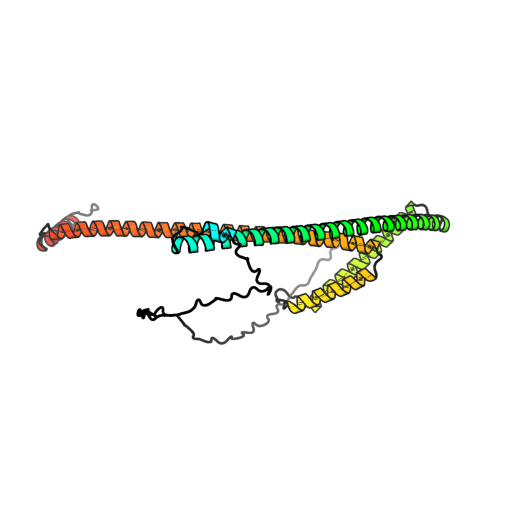OM 711 C CA . LYS A 1 90 ? -36.426 -25.184 -0.113 1.00 90.25 90 LYS A CA 1
ATOM 712 C C . LYS A 1 90 ? -35.420 -24.033 -0.119 1.00 90.25 90 LYS A C 1
ATOM 714 O O . LYS A 1 90 ? -34.683 -23.865 -1.087 1.00 90.25 90 LYS A O 1
ATOM 719 N N . GLU A 1 91 ? -35.365 -23.254 0.961 1.00 89.56 91 GLU A N 1
ATOM 720 C CA . GLU A 1 91 ? -34.421 -22.139 1.097 1.00 89.56 91 GLU A CA 1
ATOM 721 C C . GLU A 1 91 ? -32.960 -22.623 1.120 1.00 89.56 91 GLU A C 1
ATOM 723 O O . GLU A 1 91 ? -32.108 -22.014 0.472 1.00 89.56 91 GLU A O 1
ATOM 728 N N . GLN A 1 92 ? -32.669 -23.744 1.788 1.00 92.25 92 GLN A N 1
ATOM 729 C CA . GLN A 1 92 ? -31.335 -24.357 1.801 1.00 92.25 92 GLN A CA 1
ATOM 730 C C . GLN A 1 92 ? -30.919 -24.895 0.427 1.00 92.25 92 GLN A C 1
ATOM 732 O O . GLN A 1 92 ? -29.830 -24.564 -0.039 1.00 92.25 92 GLN A O 1
ATOM 737 N N . MET A 1 93 ? -31.794 -25.641 -0.253 1.00 90.19 93 MET A N 1
ATOM 738 C CA . MET A 1 93 ? -31.543 -26.173 -1.599 1.00 90.19 93 MET A CA 1
ATOM 739 C C . MET A 1 93 ? -31.299 -25.049 -2.606 1.00 90.19 93 MET A C 1
ATOM 741 O O . MET A 1 93 ? -30.360 -25.096 -3.399 1.00 90.19 93 MET A O 1
ATOM 745 N N . LEU A 1 94 ? -32.093 -23.980 -2.537 1.00 88.19 94 LEU A N 1
ATOM 746 C CA . LEU A 1 94 ? -31.931 -22.821 -3.409 1.00 88.19 94 LEU A CA 1
ATOM 747 C C . LEU A 1 94 ? -30.635 -22.056 -3.101 1.00 88.19 94 LEU A C 1
ATOM 749 O O . LEU A 1 94 ? -29.953 -21.606 -4.023 1.00 88.19 94 LEU A O 1
ATOM 753 N N . ALA A 1 95 ? -30.253 -21.938 -1.826 1.00 90.19 95 ALA A N 1
ATOM 754 C CA . ALA A 1 95 ? -28.967 -21.367 -1.435 1.00 90.19 95 ALA A CA 1
ATOM 755 C C . ALA A 1 95 ? -27.784 -22.220 -1.923 1.00 90.19 95 ALA A C 1
ATOM 757 O O . ALA A 1 95 ? -26.786 -21.667 -2.389 1.00 90.19 95 ALA A O 1
ATOM 758 N N . GLU A 1 96 ? -27.891 -23.547 -1.871 1.00 92.25 96 GLU A N 1
ATOM 759 C CA . GLU A 1 96 ? -26.862 -24.462 -2.363 1.00 92.25 96 GLU A CA 1
ATOM 760 C C . GLU A 1 96 ? -26.735 -24.411 -3.891 1.00 92.25 96 GLU A C 1
ATOM 762 O O . GLU A 1 96 ? -25.627 -24.259 -4.408 1.00 92.25 96 GLU A O 1
ATOM 767 N N . LYS A 1 97 ? -27.853 -24.426 -4.627 1.00 90.19 97 LYS A N 1
ATOM 768 C CA . LYS A 1 97 ? -27.861 -24.249 -6.088 1.00 90.19 97 LYS A CA 1
ATOM 769 C C . LYS A 1 97 ? -27.244 -22.913 -6.497 1.00 90.19 97 LYS A C 1
ATOM 771 O O . LYS A 1 97 ? -26.390 -22.881 -7.380 1.00 90.19 97 LYS A O 1
ATOM 776 N N . LYS A 1 98 ? -27.576 -21.822 -5.796 1.00 89.25 98 LYS A N 1
ATOM 777 C CA . LYS A 1 98 ? -26.939 -20.510 -6.009 1.00 89.25 98 LYS A CA 1
ATOM 778 C C . LYS A 1 98 ? -25.431 -20.545 -5.773 1.00 89.25 98 LYS A C 1
ATOM 780 O O . LYS A 1 98 ? -24.691 -19.942 -6.545 1.00 89.25 98 LYS A O 1
ATOM 785 N N . ARG A 1 99 ? -24.964 -21.251 -4.736 1.00 92.94 99 ARG A N 1
ATOM 786 C CA . ARG A 1 99 ? -23.525 -21.427 -4.477 1.00 92.94 99 ARG A CA 1
ATOM 787 C C . ARG A 1 99 ? -22.841 -22.187 -5.612 1.00 92.94 99 ARG A C 1
ATOM 789 O O . ARG A 1 99 ? -21.831 -21.699 -6.104 1.00 92.94 99 ARG A O 1
ATOM 796 N N . LYS A 1 100 ? -23.422 -23.297 -6.082 1.00 93.50 100 LYS A N 1
ATOM 797 C CA . LYS A 1 100 ? -22.877 -24.095 -7.196 1.00 93.50 100 LYS A CA 1
ATOM 798 C C . LYS A 1 100 ? -22.809 -23.300 -8.503 1.00 93.50 100 LYS A C 1
ATOM 800 O O . LYS A 1 100 ? -21.783 -23.319 -9.174 1.00 93.50 100 LYS A O 1
ATOM 805 N N . VAL A 1 101 ? -23.854 -22.541 -8.841 1.00 90.19 101 VAL A N 1
ATOM 806 C CA . VAL A 1 101 ? -23.858 -21.671 -10.034 1.00 90.19 101 VAL A CA 1
ATOM 807 C C . VAL A 1 101 ? -22.801 -20.570 -9.920 1.00 90.19 101 VAL A C 1
ATOM 809 O O . VAL A 1 101 ? -22.041 -20.341 -10.861 1.00 90.19 101 VAL A O 1
ATOM 812 N N . ALA A 1 102 ? -22.699 -19.914 -8.760 1.00 89.19 102 ALA A N 1
ATOM 813 C CA . ALA A 1 102 ? -21.683 -18.889 -8.528 1.00 89.19 102 ALA A CA 1
ATOM 814 C C . ALA A 1 102 ? -20.255 -19.457 -8.604 1.00 89.19 102 ALA A C 1
ATOM 816 O O . ALA A 1 102 ? -19.357 -18.802 -9.129 1.00 89.19 102 ALA A O 1
ATOM 817 N N . GLU A 1 103 ? -20.040 -20.674 -8.107 1.00 93.50 103 GLU A N 1
ATOM 818 C CA . GLU A 1 103 ? -18.756 -21.368 -8.177 1.00 93.50 103 GLU A CA 1
ATOM 819 C C . GLU A 1 103 ? -18.388 -21.752 -9.615 1.00 93.50 103 GLU A C 1
ATOM 821 O O . GLU A 1 103 ? -17.289 -21.427 -10.064 1.00 93.50 103 GLU A O 1
ATOM 826 N N . MET A 1 104 ? -19.323 -22.326 -10.376 1.00 92.44 104 MET A N 1
ATOM 827 C CA . MET A 1 104 ? -19.140 -22.607 -11.805 1.00 92.44 104 MET A CA 1
ATOM 828 C C . MET A 1 104 ? -18.800 -21.342 -12.595 1.00 92.44 104 MET A C 1
ATOM 830 O O . MET A 1 104 ? -17.886 -21.347 -13.419 1.00 92.44 104 MET A O 1
ATOM 834 N N . LYS A 1 105 ? -19.483 -20.229 -12.310 1.00 91.62 105 LYS A N 1
ATOM 835 C CA . LYS A 1 105 ? -19.205 -18.942 -12.953 1.00 91.62 105 LYS A CA 1
ATOM 836 C C . LYS A 1 105 ? -17.801 -18.429 -12.628 1.00 91.62 105 LYS A C 1
ATOM 838 O O . LYS A 1 105 ? -17.088 -18.013 -13.536 1.00 91.62 105 LYS A O 1
ATOM 843 N N . ARG A 1 106 ? -17.362 -18.532 -11.368 1.00 91.88 106 ARG A N 1
ATOM 844 C CA . ARG A 1 106 ? -15.982 -18.194 -10.970 1.00 91.88 106 ARG A CA 1
ATOM 845 C C . ARG A 1 106 ? -14.951 -19.054 -11.699 1.00 91.88 106 ARG A C 1
ATOM 847 O O . ARG A 1 106 ? -13.936 -18.529 -12.145 1.00 91.88 106 ARG A O 1
ATOM 854 N N . GLN A 1 107 ? -15.208 -20.354 -11.850 1.00 93.31 107 GLN A N 1
ATOM 855 C CA . GLN A 1 107 ? -14.319 -21.248 -12.596 1.00 93.31 107 GLN A CA 1
ATOM 856 C C . GLN A 1 107 ? -14.252 -20.880 -14.084 1.00 93.31 107 GLN A C 1
ATOM 858 O O . GLN A 1 107 ? -13.163 -20.847 -14.655 1.00 93.31 107 GLN A O 1
ATOM 863 N N . GLN A 1 108 ? -15.387 -20.545 -14.705 1.00 92.31 108 GLN A N 1
ATOM 864 C CA . GLN A 1 108 ? -15.429 -20.076 -16.093 1.00 92.31 108 GLN A CA 1
ATOM 865 C C . GLN A 1 108 ? -14.666 -18.760 -16.278 1.00 92.31 108 GLN A C 1
ATOM 867 O O . GLN A 1 108 ? -13.857 -18.646 -17.197 1.00 92.31 108 GLN A O 1
ATOM 872 N N . GLU A 1 109 ? -14.870 -17.781 -15.395 1.00 91.31 109 GLU A N 1
ATOM 873 C CA . GLU A 1 109 ? -14.148 -16.504 -15.425 1.00 91.31 109 GLU A CA 1
ATOM 874 C C . GLU A 1 109 ? -12.636 -16.713 -15.275 1.00 91.31 109 GLU A C 1
ATOM 876 O O . GLU A 1 109 ? -11.853 -16.146 -16.038 1.00 91.31 109 GLU A O 1
ATOM 881 N N . LEU A 1 110 ? -12.216 -17.589 -14.360 1.00 92.88 110 LEU A N 1
ATOM 882 C CA . LEU A 1 110 ? -10.809 -17.927 -14.157 1.00 92.88 110 LEU A CA 1
ATOM 883 C C . LEU A 1 110 ? -10.211 -18.651 -15.375 1.00 92.88 110 LEU A C 1
ATOM 885 O O . LEU A 1 110 ? -9.083 -18.362 -15.776 1.00 92.88 110 LEU A O 1
ATOM 889 N N . ALA A 1 111 ? -10.969 -19.538 -16.025 1.00 93.50 111 ALA A N 1
ATOM 890 C CA . ALA A 1 111 ? -10.551 -20.187 -17.267 1.00 93.50 111 ALA A CA 1
ATOM 891 C C . ALA A 1 111 ? -10.382 -19.180 -18.419 1.00 93.50 111 ALA A C 1
ATOM 893 O O . ALA A 1 111 ? -9.395 -19.249 -19.158 1.00 93.50 111 ALA A O 1
ATOM 894 N N . ILE A 1 112 ? -11.296 -18.212 -18.547 1.00 90.94 112 ILE A N 1
ATOM 895 C CA . ILE A 1 112 ? -11.198 -17.122 -19.529 1.00 90.94 112 ILE A CA 1
ATOM 896 C C . ILE A 1 112 ? -9.963 -16.262 -19.246 1.00 90.94 112 ILE A C 1
ATOM 898 O O . ILE A 1 112 ? -9.190 -15.988 -20.165 1.00 90.94 112 ILE A O 1
ATOM 902 N N . GLN A 1 113 ? -9.730 -15.882 -17.988 1.00 89.88 113 GLN A N 1
ATOM 903 C CA . GLN A 1 113 ? -8.549 -15.106 -17.605 1.00 89.88 113 GLN A CA 1
ATOM 904 C C . GLN A 1 113 ? -7.249 -15.850 -17.908 1.00 89.88 113 GLN A C 1
ATOM 906 O O . GLN A 1 113 ? -6.337 -15.268 -18.489 1.00 89.88 113 GLN A O 1
ATOM 911 N N . ASN A 1 114 ? -7.175 -17.144 -17.598 1.00 93.12 114 ASN A N 1
ATOM 912 C CA . ASN A 1 114 ? -6.006 -17.962 -17.914 1.00 93.12 114 ASN A CA 1
ATOM 913 C C . ASN A 1 114 ? -5.770 -18.070 -19.424 1.00 93.12 114 ASN A C 1
ATOM 915 O O . ASN A 1 114 ? -4.625 -18.021 -19.869 1.00 93.12 114 ASN A O 1
ATOM 919 N N . ARG A 1 115 ? -6.832 -18.175 -20.232 1.00 94.00 115 ARG A N 1
ATOM 920 C CA . ARG A 1 115 ? -6.716 -18.177 -21.696 1.00 94.00 115 ARG A CA 1
ATOM 921 C C . ARG A 1 115 ? -6.184 -16.843 -22.221 1.00 94.00 115 ARG A C 1
ATOM 923 O O . ARG A 1 115 ? -5.280 -16.848 -23.049 1.00 94.00 115 ARG A O 1
ATOM 930 N N . LEU A 1 116 ? -6.698 -15.722 -21.715 1.00 89.00 116 LEU A N 1
ATOM 931 C CA . LEU A 1 116 ? -6.207 -14.386 -22.069 1.00 89.00 116 LEU A CA 1
ATOM 932 C C . LEU A 1 116 ? -4.755 -14.178 -21.629 1.00 89.00 116 LEU A C 1
ATOM 934 O O . LEU A 1 116 ? -3.970 -13.585 -22.363 1.00 89.00 116 LEU A O 1
ATOM 938 N N . LYS A 1 117 ? -4.381 -14.691 -20.453 1.00 91.81 117 LYS A N 1
ATOM 939 C CA . LYS A 1 117 ? -3.006 -14.642 -19.956 1.00 91.81 117 LYS A CA 1
ATOM 940 C C . LYS A 1 117 ? -2.058 -15.401 -20.885 1.00 91.81 117 LYS A C 1
ATOM 942 O O . LYS A 1 117 ? -1.082 -14.814 -21.329 1.00 91.81 117 LYS A O 1
ATOM 947 N N . LYS A 1 118 ? -2.410 -16.632 -21.274 1.00 94.38 118 LYS A N 1
ATOM 948 C CA . LYS A 1 118 ? -1.637 -17.423 -22.246 1.00 94.38 118 LYS A CA 1
ATOM 949 C C . LYS A 1 118 ? -1.497 -16.724 -23.597 1.00 94.38 118 LYS A C 1
ATOM 951 O O . LYS A 1 118 ? -0.424 -16.747 -24.178 1.00 94.38 118 LYS A O 1
ATOM 956 N N . GLN A 1 119 ? -2.557 -16.074 -24.085 1.00 91.50 119 GLN A N 1
ATOM 957 C CA . GLN A 1 119 ? -2.484 -15.290 -25.325 1.00 91.50 119 GLN A CA 1
ATOM 958 C C . GLN A 1 119 ? -1.515 -14.108 -25.205 1.00 91.50 119 GLN A C 1
ATOM 960 O O . GLN A 1 119 ? -0.768 -13.831 -26.138 1.00 91.50 119 GLN A O 1
ATOM 965 N N . ARG A 1 120 ? -1.500 -13.417 -24.059 1.00 87.81 120 ARG A N 1
ATOM 966 C CA . ARG A 1 120 ? -0.543 -12.330 -23.803 1.00 87.81 120 ARG A CA 1
ATOM 967 C C . ARG A 1 120 ? 0.890 -12.838 -23.712 1.00 87.81 120 ARG A C 1
ATOM 969 O O . ARG A 1 120 ? 1.762 -12.213 -24.295 1.00 87.81 120 ARG A O 1
ATOM 976 N N . GLU A 1 121 ? 1.108 -13.952 -23.020 1.00 87.75 121 GLU A N 1
ATOM 977 C CA . GLU A 1 121 ? 2.419 -14.604 -22.922 1.00 87.75 121 GLU A CA 1
ATOM 978 C C . GLU A 1 121 ? 2.920 -15.013 -24.317 1.00 87.75 121 GLU A C 1
ATOM 980 O O . GLU A 1 121 ? 4.009 -14.607 -24.701 1.00 87.75 121 GLU A O 1
ATOM 985 N N . SER A 1 122 ? 2.086 -15.657 -25.145 1.00 93.06 122 SER A N 1
ATOM 986 C CA . SER A 1 122 ? 2.475 -16.006 -26.520 1.00 93.06 122 SER A CA 1
ATOM 987 C C . SER A 1 122 ? 2.764 -14.790 -27.405 1.00 93.06 122 SER A C 1
ATOM 989 O O . SER A 1 122 ? 3.629 -14.846 -28.268 1.00 93.06 122 SER A O 1
ATOM 991 N N . LEU A 1 123 ? 2.043 -13.678 -27.218 1.00 87.81 123 LEU A N 1
ATOM 992 C CA . LEU A 1 123 ? 2.317 -12.450 -27.970 1.00 87.81 123 LEU A CA 1
ATOM 993 C C . LEU A 1 123 ? 3.621 -11.792 -27.514 1.00 87.81 123 LEU A C 1
ATOM 995 O O . LEU A 1 123 ? 4.340 -11.257 -28.351 1.00 87.81 123 LEU A O 1
ATOM 999 N N . ALA A 1 124 ? 3.925 -11.840 -26.216 1.00 86.12 124 ALA A N 1
ATOM 1000 C CA . ALA A 1 124 ? 5.190 -11.350 -25.686 1.00 86.12 124 ALA A CA 1
ATOM 1001 C C . ALA A 1 124 ? 6.370 -12.158 -26.247 1.00 86.12 124 ALA A C 1
ATOM 1003 O O . ALA A 1 124 ? 7.311 -11.557 -26.745 1.00 86.12 124 ALA A O 1
ATOM 1004 N N . GLU A 1 125 ? 6.265 -13.490 -26.290 1.00 90.19 125 GLU A N 1
ATOM 1005 C CA . GLU A 1 125 ? 7.290 -14.359 -26.891 1.00 90.19 125 GLU A CA 1
ATOM 1006 C C . GLU A 1 125 ? 7.541 -14.036 -28.373 1.00 90.19 125 GLU A C 1
ATOM 1008 O O . GLU A 1 125 ? 8.686 -14.011 -28.818 1.00 90.19 125 GLU A O 1
ATOM 1013 N N . ILE A 1 126 ? 6.489 -13.739 -29.147 1.00 88.50 126 ILE A N 1
ATOM 1014 C CA . ILE A 1 126 ? 6.631 -13.334 -30.556 1.00 88.50 126 ILE A CA 1
ATOM 1015 C C . ILE A 1 126 ? 7.357 -11.989 -30.674 1.00 88.50 126 ILE A C 1
ATOM 1017 O O . ILE A 1 126 ? 8.196 -11.825 -31.559 1.00 88.50 126 ILE A O 1
ATOM 1021 N N . ILE A 1 127 ? 7.037 -11.030 -29.802 1.00 83.81 127 ILE A N 1
ATOM 1022 C CA . ILE A 1 127 ? 7.683 -9.712 -29.797 1.00 83.81 127 ILE A CA 1
ATOM 1023 C C . ILE A 1 127 ? 9.163 -9.854 -29.433 1.00 83.81 127 ILE A C 1
ATOM 1025 O O . ILE A 1 127 ? 10.000 -9.331 -30.165 1.00 83.81 127 ILE A O 1
ATOM 1029 N N . ASP A 1 128 ? 9.482 -10.599 -28.376 1.00 83.38 128 ASP A N 1
ATOM 1030 C CA . ASP A 1 128 ? 10.861 -10.831 -27.934 1.00 83.38 128 ASP A CA 1
ATOM 1031 C C . ASP A 1 128 ? 11.679 -11.555 -29.014 1.00 83.38 128 ASP A C 1
ATOM 1033 O O . ASP A 1 128 ? 12.794 -11.154 -29.332 1.00 83.38 128 ASP A O 1
ATOM 1037 N N . HIS A 1 129 ? 11.103 -12.559 -29.679 1.00 88.56 129 HIS A N 1
ATOM 1038 C CA . HIS A 1 129 ? 11.787 -13.219 -30.790 1.00 88.56 129 HIS A CA 1
ATOM 1039 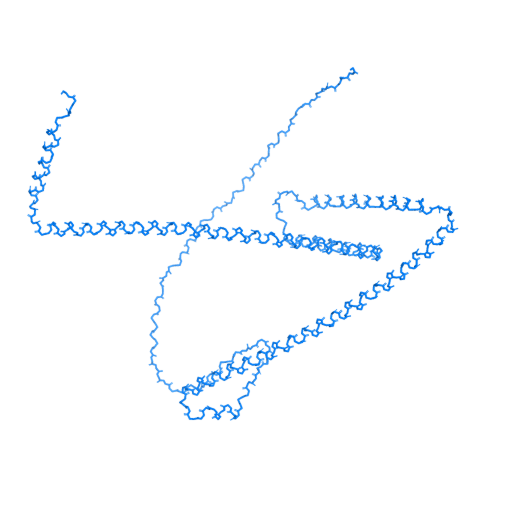C C . HIS A 1 129 ? 12.002 -12.279 -31.988 1.00 88.56 129 HIS A C 1
ATOM 1041 O O . HIS A 1 129 ? 13.047 -12.309 -32.637 1.00 88.56 129 HIS A O 1
ATOM 1047 N N . SER A 1 130 ? 11.029 -11.413 -32.290 1.00 82.81 130 SER A N 1
ATOM 1048 C CA . SER A 1 130 ? 11.166 -10.440 -33.377 1.00 82.81 130 SER A CA 1
ATOM 1049 C C . SER A 1 130 ? 12.218 -9.367 -33.086 1.00 82.81 130 SER A C 1
ATOM 1051 O O . SER A 1 130 ? 12.930 -8.960 -34.002 1.00 82.81 130 SER A O 1
ATOM 1053 N N . SER A 1 131 ? 12.361 -8.937 -31.829 1.00 79.69 131 SER A N 1
ATOM 1054 C CA . SER A 1 131 ? 13.392 -7.975 -31.435 1.00 79.69 131 SER A CA 1
ATOM 1055 C C . SER A 1 131 ? 14.781 -8.610 -31.434 1.00 79.69 131 SER A C 1
ATOM 1057 O O . SER A 1 131 ? 15.730 -7.974 -31.880 1.00 79.69 131 SER A O 1
ATOM 1059 N N . GLU A 1 132 ? 14.916 -9.880 -31.041 1.00 86.75 132 GLU A N 1
ATOM 1060 C CA . GLU A 1 132 ? 16.169 -10.632 -31.189 1.00 86.75 132 GLU A CA 1
ATOM 1061 C C . GLU A 1 132 ? 16.624 -10.720 -32.653 1.00 86.75 132 GLU A C 1
ATOM 1063 O O . GLU A 1 132 ? 17.803 -10.505 -32.940 1.00 86.75 132 GLU A O 1
ATOM 1068 N N . LEU A 1 133 ? 15.701 -10.982 -33.585 1.00 86.19 133 LEU A N 1
ATOM 1069 C CA . LEU A 1 133 ? 16.008 -11.014 -35.019 1.00 86.19 133 LEU A CA 1
ATOM 1070 C C . LEU A 1 133 ? 16.438 -9.639 -35.546 1.00 86.19 133 LEU A C 1
ATOM 1072 O O . LEU A 1 133 ? 17.438 -9.549 -36.257 1.00 86.19 133 LEU A O 1
ATOM 1076 N N . LEU A 1 134 ? 15.728 -8.571 -35.168 1.00 81.62 134 LEU A N 1
ATOM 1077 C CA . LEU A 1 134 ? 16.079 -7.203 -35.564 1.00 81.62 134 LEU A CA 1
ATOM 1078 C C . LEU A 1 134 ? 17.445 -6.782 -35.012 1.00 81.62 134 LEU A C 1
ATOM 1080 O O . LEU A 1 134 ? 18.273 -6.272 -35.762 1.00 81.62 134 LEU A O 1
ATOM 1084 N N . ASN A 1 135 ? 17.719 -7.078 -33.742 1.00 77.44 135 ASN A N 1
ATOM 1085 C CA . ASN A 1 135 ? 19.012 -6.804 -33.117 1.00 77.44 135 ASN A CA 1
ATOM 1086 C C . ASN A 1 135 ? 20.150 -7.593 -33.784 1.00 77.44 135 ASN A C 1
ATOM 1088 O O . ASN A 1 135 ? 21.261 -7.081 -33.920 1.00 77.44 135 ASN A O 1
ATOM 1092 N N . GLY A 1 136 ? 19.892 -8.828 -34.227 1.00 82.12 136 GLY A N 1
ATOM 1093 C CA . GLY A 1 136 ? 20.848 -9.612 -35.011 1.00 82.12 136 GLY A CA 1
ATOM 1094 C C . GLY A 1 136 ? 21.173 -8.960 -36.358 1.00 82.12 136 GLY A C 1
ATOM 1095 O O . GLY A 1 136 ? 22.344 -8.788 -36.694 1.00 82.12 136 GLY A O 1
ATOM 1096 N N . GLU A 1 137 ? 20.149 -8.524 -37.099 1.00 80.50 137 GLU A N 1
ATOM 1097 C CA . GLU A 1 137 ? 20.335 -7.820 -38.374 1.00 80.50 137 GLU A CA 1
ATOM 1098 C C . GLU A 1 137 ? 21.066 -6.479 -38.214 1.00 80.50 137 GLU A C 1
ATOM 1100 O O . GLU A 1 137 ? 21.900 -6.124 -39.049 1.00 80.50 137 GLU A O 1
ATOM 1105 N N . GLU A 1 138 ? 20.766 -5.718 -37.160 1.00 78.62 138 GLU A N 1
ATOM 1106 C CA . GLU A 1 138 ? 21.443 -4.451 -36.871 1.00 78.62 138 GLU A CA 1
ATOM 1107 C C . GLU A 1 138 ? 22.919 -4.668 -36.523 1.00 78.62 138 GLU A C 1
ATOM 1109 O O . GLU A 1 138 ? 23.775 -3.948 -37.040 1.00 78.62 138 GLU A O 1
ATOM 1114 N N . GLN A 1 139 ? 23.246 -5.713 -35.757 1.00 80.06 139 GLN A N 1
ATOM 1115 C CA . GLN A 1 139 ? 24.636 -6.079 -35.474 1.00 80.06 139 GLN A CA 1
ATOM 1116 C C . GLN A 1 139 ? 25.410 -6.479 -36.733 1.00 80.06 139 GLN A C 1
ATOM 1118 O O . GLN A 1 139 ? 26.581 -6.114 -36.874 1.00 80.06 139 GLN A O 1
ATOM 1123 N N . ASP A 1 140 ? 24.782 -7.202 -37.659 1.00 79.00 140 ASP A N 1
ATOM 1124 C CA . ASP A 1 140 ? 25.414 -7.571 -38.926 1.00 79.00 140 ASP A CA 1
ATOM 1125 C C . ASP A 1 140 ? 25.630 -6.342 -39.822 1.00 79.00 140 ASP A C 1
ATOM 1127 O O . ASP A 1 140 ? 26.725 -6.158 -40.363 1.00 79.00 140 ASP A O 1
ATOM 1131 N N . ARG A 1 141 ? 24.657 -5.423 -39.883 1.00 80.31 141 ARG A N 1
ATOM 1132 C CA . ARG A 1 141 ? 24.822 -4.130 -40.570 1.00 80.31 141 ARG A CA 1
ATOM 1133 C C . ARG A 1 141 ? 25.919 -3.276 -39.934 1.00 80.31 141 ARG A C 1
ATOM 1135 O O . ARG A 1 141 ? 26.708 -2.677 -40.661 1.00 80.31 141 ARG A O 1
ATOM 1142 N N . GLU A 1 142 ? 26.014 -3.226 -38.605 1.00 79.81 142 GLU A N 1
ATOM 1143 C CA . GLU A 1 142 ? 27.074 -2.483 -37.913 1.00 79.81 142 GLU A CA 1
ATOM 1144 C C . GLU A 1 142 ? 28.454 -3.083 -38.219 1.00 79.81 142 GLU A C 1
ATOM 1146 O O . GLU A 1 142 ? 29.413 -2.347 -38.453 1.00 79.81 142 GLU A O 1
ATOM 1151 N N . ARG A 1 143 ? 28.573 -4.416 -38.274 1.00 77.50 143 ARG A N 1
ATOM 1152 C CA . ARG A 1 143 ? 29.822 -5.089 -38.667 1.00 77.50 143 ARG A CA 1
ATOM 1153 C C . ARG A 1 143 ? 30.227 -4.754 -40.095 1.00 77.50 143 ARG A C 1
ATOM 1155 O O . ARG A 1 143 ? 31.408 -4.514 -40.335 1.00 77.50 143 ARG A O 1
ATOM 1162 N N . ASP A 1 144 ? 29.282 -4.726 -41.025 1.00 78.56 144 ASP A N 1
ATOM 1163 C CA . ASP A 1 144 ? 29.570 -4.406 -42.422 1.00 78.56 144 ASP A CA 1
ATOM 1164 C C . ASP A 1 144 ? 29.929 -2.927 -42.615 1.00 78.56 144 ASP A C 1
ATOM 1166 O O . ASP A 1 144 ? 30.861 -2.617 -43.359 1.00 78.56 144 ASP A O 1
ATOM 1170 N N . LEU A 1 145 ? 29.297 -2.016 -41.868 1.00 76.25 145 LEU A N 1
ATOM 1171 C CA . LEU A 1 145 ? 29.681 -0.601 -41.832 1.00 76.25 145 LEU A CA 1
ATOM 1172 C C . LEU A 1 145 ? 31.078 -0.394 -41.233 1.00 76.25 145 LEU A C 1
ATOM 1174 O O . LEU A 1 145 ? 31.865 0.368 -41.786 1.00 76.25 145 LEU A O 1
ATOM 1178 N N . ARG A 1 146 ? 31.432 -1.109 -40.158 1.00 68.25 146 ARG A N 1
ATOM 1179 C CA . ARG A 1 146 ? 32.781 -1.044 -39.568 1.00 68.25 146 ARG A CA 1
ATOM 1180 C C . ARG A 1 146 ? 33.862 -1.543 -40.526 1.00 68.25 146 ARG A C 1
ATOM 1182 O O . ARG A 1 146 ? 34.944 -0.968 -40.555 1.00 68.25 146 ARG A O 1
ATOM 1189 N N . LYS A 1 147 ? 33.580 -2.579 -41.325 1.00 70.62 147 LYS A N 1
ATOM 1190 C CA . LYS A 1 147 ? 34.499 -3.036 -42.382 1.00 70.62 147 LYS A CA 1
ATOM 1191 C C . LYS A 1 147 ? 34.694 -1.955 -43.451 1.00 70.62 147 LYS A C 1
ATOM 1193 O O . LYS A 1 147 ? 35.826 -1.660 -43.809 1.00 70.62 147 LYS A O 1
ATOM 1198 N N . LEU A 1 148 ? 33.605 -1.325 -43.895 1.00 69.06 148 LEU A N 1
ATOM 1199 C CA . LEU A 1 148 ? 33.633 -0.239 -44.882 1.00 69.06 148 LEU A CA 1
ATOM 1200 C C . LEU A 1 148 ? 34.362 1.023 -44.384 1.00 69.06 148 LEU A C 1
ATOM 1202 O O . LEU A 1 148 ? 35.072 1.654 -45.166 1.00 69.06 148 LEU A O 1
ATOM 1206 N N . ASP A 1 149 ? 34.211 1.385 -43.108 1.00 62.50 149 ASP A N 1
ATOM 1207 C CA . ASP A 1 149 ? 34.899 2.536 -42.505 1.00 62.50 149 ASP A CA 1
ATOM 1208 C C . ASP A 1 149 ? 36.399 2.261 -42.281 1.00 62.50 149 ASP A C 1
ATOM 1210 O O . ASP A 1 149 ? 37.228 3.121 -42.596 1.00 62.50 149 ASP A O 1
ATOM 1214 N N . ASN A 1 150 ? 36.770 1.055 -41.825 1.00 55.84 150 ASN A N 1
ATOM 1215 C CA . ASN A 1 150 ? 38.178 0.662 -41.661 1.00 55.84 150 ASN A CA 1
ATOM 1216 C C . ASN A 1 150 ? 38.935 0.648 -43.003 1.00 55.84 150 ASN A C 1
ATOM 1218 O O . ASN A 1 150 ? 40.084 1.091 -43.058 1.00 55.84 150 ASN A O 1
ATOM 1222 N N . ASP A 1 151 ? 38.286 0.234 -44.095 1.00 57.50 151 ASP A N 1
ATOM 1223 C CA . ASP A 1 151 ? 38.880 0.248 -45.440 1.00 57.50 151 ASP A CA 1
ATOM 1224 C C . ASP A 1 151 ? 39.040 1.671 -46.016 1.00 57.50 151 ASP A C 1
ATOM 1226 O O . ASP A 1 151 ? 39.864 1.895 -46.908 1.00 57.50 151 ASP A O 1
ATOM 1230 N N . ARG A 1 152 ? 38.267 2.652 -45.524 1.00 54.12 152 ARG A N 1
ATOM 1231 C CA . ARG A 1 152 ? 38.235 4.020 -46.069 1.00 54.12 152 ARG A CA 1
ATOM 1232 C C . ARG A 1 152 ? 39.200 4.986 -45.387 1.00 54.12 152 ARG A C 1
ATOM 1234 O O . ARG A 1 152 ? 39.672 5.909 -46.053 1.00 54.12 152 ARG A O 1
ATOM 1241 N N . GLU A 1 153 ? 39.481 4.815 -44.097 1.00 53.25 153 GLU A N 1
ATOM 1242 C CA . GLU A 1 153 ? 40.270 5.797 -43.336 1.00 53.25 153 GLU A CA 1
ATOM 1243 C C . GLU A 1 153 ? 41.654 5.308 -42.888 1.00 53.25 153 GLU A C 1
ATOM 1245 O O . GLU A 1 153 ? 42.494 6.141 -42.555 1.00 53.25 153 GLU A O 1
ATOM 1250 N N . GLY A 1 154 ? 41.949 4.002 -42.909 1.00 56.53 154 GLY A N 1
ATOM 1251 C CA . GLY A 1 154 ? 43.267 3.492 -42.496 1.00 56.53 154 GLY A CA 1
ATOM 1252 C C . GLY A 1 154 ? 43.647 3.832 -41.045 1.00 56.53 154 GLY A C 1
ATOM 1253 O O . GLY A 1 154 ? 44.829 3.801 -40.704 1.00 56.53 154 GLY A O 1
ATOM 1254 N N . LEU A 1 155 ? 42.664 4.177 -40.204 1.00 56.84 155 LEU A N 1
ATOM 1255 C CA . LEU A 1 155 ? 42.844 4.348 -38.765 1.00 56.84 155 LEU A CA 1
ATOM 1256 C C . LEU A 1 155 ? 42.912 2.976 -38.090 1.00 56.84 155 LEU A C 1
ATOM 1258 O O . LEU A 1 155 ? 42.176 2.054 -38.436 1.00 56.84 155 LEU A O 1
ATOM 1262 N N . THR A 1 156 ? 43.781 2.846 -37.094 1.00 62.81 156 THR A N 1
ATOM 1263 C CA . THR A 1 156 ? 43.853 1.656 -36.244 1.00 62.81 156 THR A CA 1
ATOM 1264 C C . THR A 1 156 ? 42.651 1.605 -35.289 1.00 62.81 156 THR A C 1
ATOM 1266 O O . THR A 1 156 ? 42.159 2.639 -34.831 1.00 62.81 156 THR A O 1
ATOM 1269 N N . ASP A 1 157 ? 42.172 0.396 -34.961 1.00 65.00 157 ASP A N 1
ATOM 1270 C CA . ASP A 1 157 ? 40.959 0.170 -34.148 1.00 65.00 157 ASP A CA 1
ATOM 1271 C C . ASP A 1 157 ? 40.958 0.939 -32.806 1.00 65.00 157 ASP A C 1
ATOM 1273 O O . ASP A 1 157 ? 39.904 1.321 -32.288 1.00 65.00 157 ASP A O 1
ATOM 1277 N N . GLU A 1 158 ? 42.136 1.204 -32.240 1.00 72.00 158 GLU A N 1
ATOM 1278 C CA . GLU A 1 158 ? 42.307 1.946 -30.987 1.00 72.00 158 GLU A CA 1
ATOM 1279 C C . GLU A 1 158 ? 41.969 3.440 -31.135 1.00 72.00 158 GLU A C 1
ATOM 1281 O O . GLU A 1 158 ? 41.241 3.999 -30.307 1.00 72.00 158 GLU A O 1
ATOM 1286 N N . GLU A 1 159 ? 42.408 4.082 -32.220 1.00 69.44 159 GLU A N 1
ATOM 1287 C CA . GLU A 1 159 ? 42.167 5.507 -32.476 1.00 69.44 159 GLU A CA 1
ATOM 1288 C C . GLU A 1 159 ? 40.683 5.786 -32.766 1.00 69.44 159 GLU A C 1
ATOM 1290 O O . GLU A 1 159 ? 40.121 6.795 -32.318 1.00 69.44 159 GLU A O 1
ATOM 1295 N N . TYR A 1 160 ? 40.009 4.850 -33.441 1.00 68.44 160 TYR A N 1
ATOM 1296 C CA . TYR A 1 160 ? 38.570 4.922 -33.694 1.00 68.44 160 TYR A CA 1
ATOM 1297 C C . TYR A 1 160 ? 37.759 4.842 -32.391 1.00 68.44 160 TYR A C 1
ATOM 1299 O O . TYR A 1 160 ? 36.852 5.650 -32.152 1.00 68.44 160 TYR A O 1
ATOM 1307 N N . GLN A 1 161 ? 38.116 3.914 -31.496 1.00 73.62 161 GLN A N 1
ATOM 1308 C CA . GLN A 1 161 ? 37.459 3.761 -30.194 1.00 73.62 161 GLN A CA 1
ATOM 1309 C C . GLN A 1 161 ? 37.631 5.004 -29.314 1.00 73.62 161 GLN A C 1
ATOM 1311 O O . GLN A 1 161 ? 36.681 5.432 -28.649 1.00 73.62 161 GLN A O 1
ATOM 1316 N N . GLU A 1 162 ? 38.809 5.629 -29.319 1.00 75.56 162 GLU A N 1
ATOM 1317 C CA . GLU A 1 162 ? 39.034 6.873 -28.580 1.00 75.56 162 GLU A CA 1
ATOM 1318 C C . GLU A 1 162 ? 38.215 8.042 -29.128 1.00 75.56 162 GLU A C 1
ATOM 1320 O O . GLU A 1 162 ? 37.623 8.808 -28.356 1.00 75.56 162 GLU A O 1
ATOM 1325 N N . ARG A 1 163 ? 38.132 8.176 -30.454 1.00 74.94 163 ARG A N 1
ATOM 1326 C CA . ARG A 1 163 ? 37.338 9.228 -31.097 1.00 74.94 163 ARG A CA 1
ATOM 1327 C C . ARG A 1 163 ? 35.846 9.052 -30.809 1.00 74.94 163 ARG A C 1
ATOM 1329 O O . ARG A 1 163 ? 35.178 10.027 -30.457 1.00 74.94 163 ARG A O 1
ATOM 1336 N N . ARG A 1 164 ? 35.339 7.814 -30.840 1.00 73.00 164 ARG A N 1
ATOM 1337 C CA . ARG A 1 164 ? 33.952 7.476 -30.473 1.00 73.00 164 ARG A CA 1
ATOM 1338 C C . ARG A 1 164 ? 33.651 7.811 -29.011 1.00 73.00 164 ARG A C 1
ATOM 1340 O O . ARG A 1 164 ? 32.639 8.453 -28.730 1.00 73.00 164 ARG A O 1
ATOM 1347 N N . LYS A 1 165 ? 34.545 7.454 -28.081 1.00 77.00 165 LYS A N 1
ATOM 1348 C CA . LYS A 1 165 ? 34.398 7.783 -26.649 1.00 77.00 165 LYS A CA 1
ATOM 1349 C C . LYS A 1 165 ? 34.357 9.293 -26.405 1.00 77.00 165 LYS A C 1
ATOM 1351 O O . LYS A 1 165 ? 33.526 9.752 -25.623 1.00 77.00 165 LYS A O 1
ATOM 1356 N N . LYS A 1 166 ? 35.203 10.074 -27.091 1.00 78.19 166 LYS A N 1
ATOM 1357 C CA . LYS A 1 166 ? 35.219 11.545 -26.983 1.00 78.19 166 LYS A CA 1
ATOM 1358 C C . LYS A 1 166 ? 33.915 12.170 -27.482 1.00 78.19 166 LYS A C 1
ATOM 1360 O O . LYS A 1 166 ? 33.324 12.974 -26.766 1.00 78.19 166 LYS A O 1
ATOM 1365 N N . LEU A 1 167 ? 33.426 11.751 -28.649 1.00 73.94 167 LEU A N 1
ATOM 1366 C CA . LEU A 1 167 ? 32.164 12.249 -29.209 1.00 73.94 167 LEU A CA 1
ATOM 1367 C C . LEU A 1 167 ? 30.952 11.878 -28.339 1.00 73.94 167 LEU A C 1
ATOM 1369 O O . LEU A 1 167 ? 30.052 12.696 -28.144 1.00 73.94 167 LEU A O 1
ATOM 1373 N N . PHE A 1 168 ? 30.941 10.675 -27.759 1.00 79.00 168 PHE A N 1
ATOM 1374 C CA . PHE A 1 168 ? 29.885 10.243 -26.840 1.00 79.00 168 PHE A CA 1
ATOM 1375 C C . PHE A 1 168 ? 29.898 11.038 -25.522 1.00 79.00 168 PHE A C 1
ATOM 1377 O O . PHE A 1 168 ? 28.852 11.492 -25.046 1.00 79.00 168 PHE A O 1
ATOM 1384 N N . ALA A 1 169 ? 31.081 11.278 -24.949 1.00 79.00 169 ALA A N 1
ATOM 1385 C CA . ALA A 1 169 ? 31.242 12.104 -23.751 1.00 79.00 169 ALA A CA 1
ATOM 1386 C C . ALA A 1 169 ? 30.825 13.567 -23.992 1.00 79.00 169 ALA A C 1
ATOM 1388 O O . ALA A 1 169 ? 30.225 14.204 -23.125 1.00 79.00 169 ALA A O 1
ATOM 1389 N N . GLU A 1 170 ? 31.099 14.106 -25.180 1.00 80.94 170 GLU A N 1
ATOM 1390 C CA . GLU A 1 170 ? 30.696 15.463 -25.545 1.00 80.94 170 GLU A CA 1
ATOM 1391 C C . GLU A 1 170 ? 29.174 15.572 -25.723 1.00 80.94 170 GLU A C 1
ATOM 1393 O O . GLU A 1 170 ? 28.546 16.447 -25.121 1.00 80.94 170 GLU A O 1
ATOM 1398 N N . ARG A 1 171 ? 28.550 14.637 -26.455 1.00 78.19 171 ARG A N 1
ATOM 1399 C CA . ARG A 1 171 ? 27.086 14.586 -26.622 1.00 78.19 171 ARG A CA 1
ATOM 1400 C C . ARG A 1 171 ? 26.351 14.477 -25.290 1.00 78.19 171 ARG A C 1
ATOM 1402 O O . ARG A 1 171 ? 25.415 15.237 -25.046 1.00 78.19 171 ARG A O 1
ATOM 1409 N N . THR A 1 172 ? 26.785 13.579 -24.409 1.00 77.31 172 THR A N 1
ATOM 1410 C CA . THR A 1 172 ? 26.154 13.397 -23.090 1.00 77.31 172 THR A CA 1
ATOM 1411 C C . THR A 1 172 ? 26.288 14.645 -22.219 1.00 77.31 172 THR A C 1
ATOM 1413 O O . THR A 1 172 ? 25.328 15.042 -21.556 1.00 77.31 172 THR A O 1
ATOM 1416 N N . ARG A 1 173 ? 27.433 15.336 -22.272 1.00 85.38 173 ARG A N 1
ATOM 1417 C CA . ARG A 1 173 ? 27.639 16.613 -21.575 1.00 85.38 173 ARG A CA 1
ATOM 1418 C C . ARG A 1 173 ? 26.714 17.716 -22.094 1.00 85.38 173 ARG A C 1
ATOM 1420 O O . ARG A 1 173 ? 26.143 18.448 -21.285 1.00 85.38 173 ARG A O 1
ATOM 1427 N N . VAL A 1 174 ? 26.548 17.832 -23.412 1.00 84.31 174 VAL A N 1
ATOM 1428 C CA . VAL A 1 174 ? 25.653 18.822 -24.037 1.00 84.31 174 VAL A CA 1
ATOM 1429 C C . VAL A 1 174 ? 24.191 18.544 -23.685 1.00 84.31 174 VAL A C 1
ATOM 1431 O O . VAL A 1 174 ? 23.481 19.464 -23.277 1.00 84.31 174 VAL A O 1
ATOM 1434 N N . LEU A 1 175 ? 23.751 17.285 -23.765 1.00 81.88 175 LEU A N 1
ATOM 1435 C CA . LEU A 1 175 ? 22.3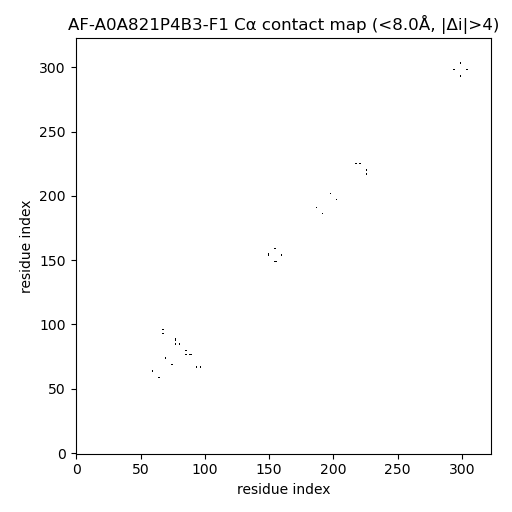85 16.881 -23.413 1.00 81.88 175 LEU A CA 1
ATOM 1436 C C . LEU A 1 175 ? 22.075 17.138 -21.937 1.00 81.88 175 LEU A C 1
ATOM 1438 O O . LEU A 1 175 ? 21.037 17.718 -21.619 1.00 81.88 175 LEU A O 1
ATOM 1442 N N . LYS A 1 176 ? 23.002 16.791 -21.036 1.00 82.75 176 LYS A N 1
ATOM 1443 C CA . LYS A 1 176 ? 22.850 17.048 -19.600 1.00 82.75 176 LYS A CA 1
ATOM 1444 C C . LYS A 1 176 ? 22.747 18.545 -19.303 1.00 82.75 176 LYS A C 1
ATOM 1446 O O . LYS A 1 176 ? 21.828 18.971 -18.614 1.00 82.75 176 LYS A O 1
ATOM 1451 N N . ALA A 1 177 ? 23.614 19.361 -19.906 1.00 81.69 177 ALA A N 1
ATOM 1452 C CA . ALA A 1 177 ? 23.564 20.813 -19.748 1.00 81.69 177 ALA A CA 1
ATOM 1453 C C . ALA A 1 177 ? 22.268 21.433 -20.309 1.00 81.69 177 ALA A C 1
ATOM 1455 O O . ALA A 1 177 ? 21.759 22.409 -19.755 1.00 81.69 177 ALA A O 1
ATOM 1456 N N . ALA A 1 178 ? 21.722 20.891 -21.401 1.00 84.69 178 ALA A N 1
ATOM 1457 C CA . ALA A 1 178 ? 20.443 21.329 -21.954 1.00 84.69 178 ALA A CA 1
ATOM 1458 C C . ALA A 1 178 ? 19.264 20.958 -21.037 1.00 84.69 178 ALA A C 1
ATOM 1460 O O . ALA A 1 178 ? 18.386 21.794 -20.808 1.00 84.69 178 ALA A O 1
ATOM 1461 N N . TYR A 1 179 ? 19.276 19.749 -20.470 1.00 81.00 179 TYR A N 1
ATOM 1462 C CA . TYR A 1 179 ? 18.273 19.284 -19.513 1.00 81.00 179 TYR A CA 1
ATOM 1463 C C . TYR A 1 179 ? 18.277 20.119 -18.228 1.00 81.00 179 TYR A C 1
ATOM 1465 O O . TYR A 1 179 ? 17.230 20.628 -17.830 1.00 81.00 179 TYR A O 1
ATOM 1473 N N . ASP A 1 180 ? 19.451 20.360 -17.641 1.00 80.94 180 ASP A N 1
ATOM 1474 C CA . ASP A 1 180 ? 19.595 21.174 -16.427 1.00 80.94 180 ASP A CA 1
ATOM 1475 C C . ASP A 1 180 ? 19.051 22.597 -16.647 1.00 80.94 180 ASP A C 1
ATOM 1477 O O . ASP A 1 180 ? 18.254 23.106 -15.856 1.00 80.94 180 ASP A O 1
ATOM 1481 N N . ARG A 1 181 ? 19.369 23.214 -17.796 1.00 83.12 181 ARG A N 1
ATOM 1482 C CA . ARG A 1 181 ? 18.822 24.527 -18.185 1.00 83.12 181 ARG A CA 1
ATOM 1483 C C . ARG A 1 181 ? 17.302 24.514 -18.355 1.00 83.12 181 ARG A C 1
ATOM 1485 O O . ARG A 1 181 ? 16.650 25.512 -18.042 1.00 83.12 181 ARG A O 1
ATOM 1492 N N . LYS A 1 182 ? 16.729 23.426 -18.879 1.00 81.06 182 LYS A N 1
ATOM 1493 C CA . LYS A 1 182 ? 15.277 23.280 -19.063 1.00 81.06 182 LYS A CA 1
ATOM 1494 C C . LYS A 1 182 ? 14.569 23.122 -17.716 1.00 81.06 182 LYS A C 1
ATOM 1496 O O . LYS A 1 182 ? 13.575 23.805 -17.478 1.00 81.06 182 LYS A O 1
ATOM 1501 N N . MET A 1 183 ? 15.126 22.321 -16.810 1.00 75.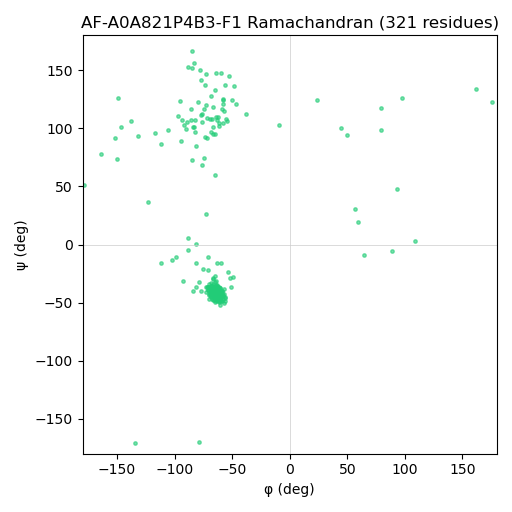12 183 MET A N 1
ATOM 1502 C CA . MET A 1 183 ? 14.600 22.133 -15.455 1.00 75.12 183 MET A CA 1
ATOM 1503 C C . MET A 1 183 ? 14.655 23.416 -14.625 1.00 75.12 183 MET A C 1
ATOM 1505 O O . MET A 1 183 ? 13.696 23.732 -13.922 1.00 75.12 183 MET A O 1
ATOM 1509 N N . ASP A 1 184 ? 15.724 24.202 -14.747 1.00 78.06 184 ASP A N 1
ATOM 1510 C CA . ASP A 1 184 ? 15.827 25.502 -14.079 1.00 78.06 184 ASP A CA 1
ATOM 1511 C C . ASP A 1 184 ? 14.811 26.519 -14.612 1.00 78.06 184 ASP A C 1
ATOM 1513 O O . ASP A 1 184 ? 14.253 27.304 -13.84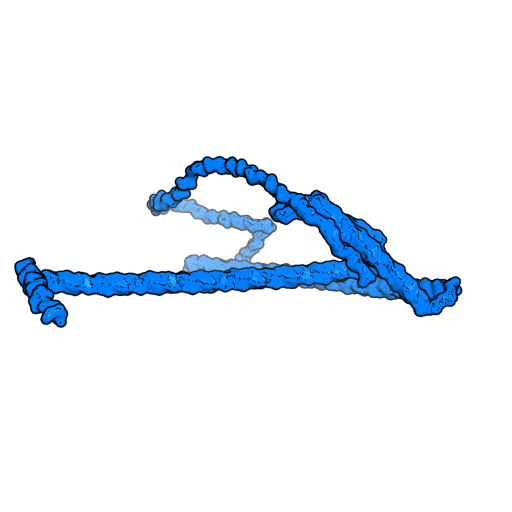2 1.00 78.06 184 ASP A O 1
ATOM 1517 N N . ARG A 1 185 ? 14.524 26.501 -15.920 1.00 79.94 185 ARG A N 1
ATOM 1518 C CA . ARG A 1 185 ? 13.459 27.330 -16.508 1.00 79.94 185 ARG A CA 1
ATOM 1519 C C . ARG A 1 185 ? 12.081 26.908 -16.015 1.00 79.94 185 ARG A C 1
ATOM 1521 O O . ARG A 1 185 ? 11.321 27.777 -15.601 1.00 79.94 185 ARG A O 1
ATOM 1528 N N . LEU A 1 186 ? 11.795 25.606 -15.994 1.00 72.50 186 LEU A N 1
ATOM 1529 C CA . LEU A 1 186 ? 10.547 25.053 -15.462 1.00 72.50 186 LEU A CA 1
ATOM 1530 C C . LEU A 1 186 ? 10.335 25.474 -14.008 1.00 72.50 186 LEU A C 1
ATOM 1532 O O . LEU A 1 186 ? 9.312 26.075 -13.710 1.00 72.50 186 LEU A O 1
ATOM 1536 N N . LYS A 1 187 ? 11.334 25.292 -13.135 1.00 70.31 187 LYS A N 1
ATOM 1537 C CA . LYS A 1 187 ? 11.264 25.705 -11.720 1.00 70.31 187 LYS A CA 1
ATOM 1538 C C . LYS A 1 187 ? 10.978 27.199 -11.539 1.00 70.31 187 LYS A C 1
ATOM 1540 O O . LYS A 1 187 ? 10.230 27.575 -10.638 1.00 70.31 187 LYS A O 1
ATOM 1545 N N . ARG A 1 188 ? 11.558 28.057 -12.389 1.00 74.00 188 ARG A N 1
ATOM 1546 C CA . ARG A 1 188 ? 11.304 29.510 -12.377 1.00 74.00 188 ARG A CA 1
ATOM 1547 C C . ARG A 1 188 ? 9.912 29.863 -12.904 1.00 74.00 188 ARG A C 1
ATOM 1549 O O . ARG A 1 188 ? 9.294 30.787 -12.387 1.00 74.00 188 ARG A O 1
ATOM 1556 N N . GLN A 1 189 ? 9.421 29.144 -13.911 1.00 66.81 189 GLN A N 1
ATOM 1557 C CA . GLN A 1 189 ? 8.132 29.402 -14.554 1.00 66.81 189 GLN A CA 1
ATOM 1558 C C . GLN A 1 189 ? 6.946 28.879 -13.731 1.00 66.81 189 GLN A C 1
ATOM 1560 O O . GLN A 1 189 ? 5.889 29.501 -13.723 1.00 66.81 189 GLN A O 1
ATOM 1565 N N . THR A 1 190 ? 7.122 27.787 -12.986 1.00 55.75 190 THR A N 1
ATOM 1566 C CA . THR A 1 190 ? 6.085 27.209 -12.120 1.00 55.75 190 THR A CA 1
ATOM 1567 C C . THR A 1 190 ? 5.955 27.908 -10.766 1.00 55.75 190 THR A C 1
ATOM 1569 O O . THR A 1 190 ? 5.121 27.502 -9.962 1.00 55.75 190 THR A O 1
ATOM 1572 N N . GLY A 1 191 ? 6.751 28.951 -10.489 1.00 52.59 191 GLY A N 1
ATOM 1573 C CA . GLY A 1 191 ? 6.638 29.733 -9.253 1.00 52.59 191 GLY A CA 1
ATOM 1574 C C . GLY A 1 191 ? 6.777 28.888 -7.984 1.00 52.59 191 GLY A C 1
ATOM 1575 O O . GLY A 1 191 ? 6.164 29.210 -6.969 1.00 52.59 191 GLY A O 1
ATOM 1576 N N . ILE A 1 192 ? 7.560 27.803 -8.037 1.00 49.28 192 ILE A N 1
ATOM 1577 C CA . ILE A 1 192 ? 7.848 26.933 -6.888 1.00 49.28 192 ILE A CA 1
ATOM 1578 C C . ILE A 1 192 ? 8.866 27.661 -6.003 1.00 49.28 192 ILE A C 1
ATOM 1580 O O . ILE A 1 192 ? 10.036 27.304 -5.921 1.00 49.28 192 ILE A O 1
ATOM 1584 N N . SER A 1 193 ? 8.430 28.754 -5.383 1.00 47.00 193 SER A N 1
ATOM 1585 C CA . SER A 1 193 ? 8.968 29.178 -4.101 1.00 47.00 193 SER A CA 1
ATOM 1586 C C . SER A 1 193 ? 8.297 28.320 -3.033 1.00 47.00 193 SER A C 1
ATOM 1588 O O . SER A 1 193 ? 7.066 28.273 -2.972 1.00 47.00 193 SER A O 1
ATOM 1590 N N . ASP A 1 194 ? 9.118 27.622 -2.256 1.00 45.88 194 ASP A N 1
ATOM 1591 C CA . ASP A 1 194 ? 8.816 26.844 -1.053 1.00 45.88 194 ASP A CA 1
ATOM 1592 C C . ASP A 1 194 ? 7.387 27.018 -0.494 1.00 45.88 194 ASP A C 1
ATOM 1594 O O . ASP A 1 194 ? 7.072 27.996 0.183 1.00 45.88 194 ASP A O 1
ATOM 1598 N N . GLY A 1 195 ? 6.514 26.037 -0.749 1.00 48.41 195 GLY A N 1
ATOM 1599 C CA . GLY A 1 195 ? 5.265 25.858 0.008 1.00 48.41 195 GLY A CA 1
ATOM 1600 C C . GLY A 1 195 ? 3.945 26.183 -0.701 1.00 48.41 195 GLY A C 1
ATOM 1601 O O . GLY A 1 195 ? 2.888 26.045 -0.085 1.00 48.41 195 GLY A O 1
ATOM 1602 N N . GLY A 1 196 ? 3.950 26.559 -1.981 1.00 45.28 196 GLY A N 1
ATOM 1603 C CA . GLY A 1 196 ? 2.716 26.687 -2.763 1.00 45.28 196 GLY A CA 1
ATOM 1604 C C . GLY A 1 196 ? 2.177 25.322 -3.198 1.00 45.28 196 GLY A C 1
ATOM 1605 O O . GLY A 1 196 ? 2.788 24.664 -4.035 1.00 45.28 196 GLY A O 1
ATOM 1606 N N . ARG A 1 197 ? 1.031 24.891 -2.651 1.00 51.19 197 ARG A N 1
ATOM 1607 C CA . ARG A 1 197 ? 0.254 23.761 -3.188 1.00 51.19 197 ARG A CA 1
ATOM 1608 C C . ARG A 1 197 ? -0.047 24.044 -4.661 1.00 51.19 197 ARG A C 1
ATOM 1610 O O . ARG A 1 197 ? -0.845 24.924 -4.961 1.00 51.19 197 ARG A O 1
ATOM 1617 N N . ILE A 1 198 ? 0.615 23.322 -5.559 1.00 52.78 198 ILE A N 1
ATOM 1618 C CA . ILE A 1 198 ? 0.241 23.291 -6.970 1.00 52.78 198 ILE A CA 1
ATOM 1619 C C . ILE A 1 198 ? -1.126 22.608 -7.018 1.00 52.78 198 ILE A C 1
ATOM 1621 O O . ILE A 1 198 ? -1.258 21.468 -6.568 1.00 52.78 198 ILE A O 1
ATOM 1625 N N . ASP A 1 199 ? -2.141 23.324 -7.502 1.00 58.72 199 ASP A N 1
ATOM 1626 C CA . ASP A 1 199 ? -3.451 22.749 -7.803 1.00 58.72 199 ASP A CA 1
ATOM 1627 C C . ASP A 1 199 ? -3.223 21.500 -8.666 1.00 58.72 199 ASP A C 1
ATOM 1629 O O . ASP A 1 199 ? -2.538 21.579 -9.688 1.00 58.72 199 ASP A O 1
ATOM 1633 N N . GLY A 1 200 ? -3.729 20.338 -8.238 1.00 60.31 200 GLY A N 1
ATOM 1634 C CA . GLY A 1 200 ? -3.406 19.043 -8.855 1.00 60.31 200 GLY A CA 1
ATOM 1635 C C . GLY A 1 200 ? -3.643 18.990 -10.370 1.00 60.31 200 GLY A C 1
ATOM 1636 O O . GLY A 1 200 ? -2.969 18.236 -11.066 1.00 60.31 200 GLY A O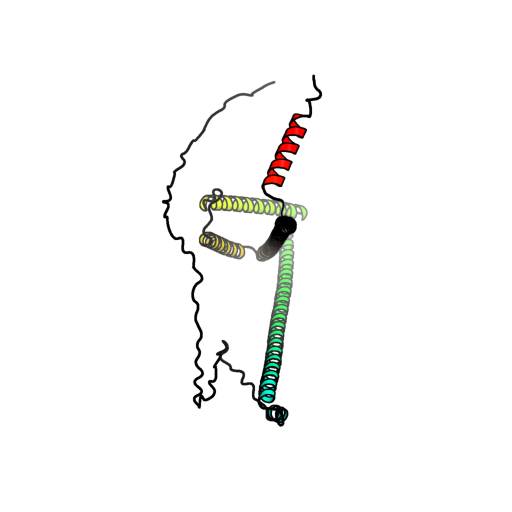 1
ATOM 1637 N N . GLU A 1 201 ? -4.525 19.845 -10.890 1.00 61.06 201 GLU A N 1
ATOM 1638 C CA . GLU A 1 201 ? -4.769 20.023 -12.324 1.00 61.06 201 GLU A CA 1
ATOM 1639 C C . GLU A 1 201 ? -3.558 20.597 -13.069 1.00 61.06 201 GLU A C 1
ATOM 1641 O O . GLU A 1 201 ? -3.153 20.045 -14.087 1.00 61.06 201 GLU A O 1
ATOM 1646 N N . LYS A 1 202 ? -2.892 21.627 -12.531 1.00 75.69 202 LYS A N 1
ATOM 1647 C CA . LYS A 1 202 ? -1.701 22.220 -13.167 1.00 75.69 202 LYS A CA 1
ATOM 1648 C C . LYS A 1 202 ? -0.508 21.270 -13.140 1.00 75.69 202 LYS A C 1
ATOM 1650 O O . LYS A 1 202 ? 0.295 21.265 -14.068 1.00 75.69 202 LYS A O 1
ATOM 1655 N N . ALA A 1 203 ? -0.394 20.454 -12.091 1.00 70.12 203 ALA A N 1
ATOM 1656 C CA . ALA A 1 203 ? 0.617 19.401 -12.024 1.00 70.12 203 ALA A CA 1
ATOM 1657 C C . ALA A 1 203 ? 0.359 18.312 -13.079 1.00 70.12 203 ALA A C 1
ATOM 1659 O O . ALA A 1 203 ? 1.292 17.903 -13.765 1.00 70.12 203 ALA A O 1
ATOM 1660 N N . ALA A 1 204 ? -0.899 17.896 -13.251 1.00 76.00 204 ALA A N 1
ATOM 1661 C CA . ALA A 1 204 ? -1.284 16.910 -14.256 1.00 76.00 204 ALA A CA 1
ATOM 1662 C C . ALA A 1 204 ? -1.098 17.429 -15.692 1.00 76.00 204 ALA A C 1
ATOM 1664 O O . ALA A 1 204 ? -0.633 16.683 -16.552 1.00 76.00 204 ALA A O 1
ATOM 1665 N N . GLU A 1 205 ? -1.402 18.703 -15.956 1.00 81.19 205 GLU A N 1
ATOM 1666 C CA . GLU A 1 205 ? -1.169 19.337 -17.260 1.00 81.19 205 GLU A CA 1
ATOM 1667 C C . GLU A 1 205 ? 0.321 19.435 -17.600 1.00 81.19 205 GLU A C 1
ATOM 1669 O O . GLU A 1 205 ? 0.723 19.088 -18.711 1.00 81.19 205 GLU A O 1
ATOM 1674 N N . LEU A 1 206 ? 1.159 19.845 -16.643 1.00 80.00 206 LEU A N 1
ATOM 1675 C CA . LEU A 1 206 ? 2.614 19.859 -16.813 1.00 80.00 206 LEU A CA 1
ATOM 1676 C C . LEU A 1 206 ? 3.166 18.451 -17.047 1.00 80.00 206 LEU A C 1
ATOM 1678 O O . LEU A 1 206 ? 4.019 18.259 -17.910 1.00 80.00 206 LEU A O 1
ATOM 1682 N N . GLU A 1 207 ? 2.661 17.450 -16.326 1.00 75.81 207 GLU A N 1
ATOM 1683 C CA . GLU A 1 207 ? 3.065 16.060 -16.526 1.00 75.81 207 GLU A CA 1
ATOM 1684 C C . GLU A 1 207 ? 2.635 15.534 -17.906 1.00 75.81 207 GLU A C 1
ATOM 1686 O O . GLU A 1 207 ? 3.405 14.838 -18.566 1.00 75.81 207 GLU A O 1
ATOM 1691 N N . ALA A 1 208 ? 1.443 15.902 -18.383 1.00 83.69 208 ALA A N 1
ATOM 1692 C CA . ALA A 1 208 ? 0.969 15.554 -19.720 1.00 83.69 208 ALA A CA 1
ATOM 1693 C C . ALA A 1 208 ? 1.816 16.212 -20.821 1.00 83.69 208 ALA A C 1
ATOM 1695 O O . ALA A 1 208 ? 2.157 15.550 -21.801 1.00 83.69 208 ALA A O 1
ATOM 1696 N N . GLN A 1 209 ? 2.215 17.475 -20.640 1.00 87.00 209 GLN A N 1
ATOM 1697 C CA . GLN A 1 209 ? 3.137 18.156 -21.552 1.00 87.00 209 GLN A CA 1
ATOM 1698 C C . GLN A 1 209 ? 4.510 17.481 -21.576 1.00 87.00 209 GLN A C 1
ATOM 1700 O O . GLN A 1 209 ? 5.035 17.222 -22.654 1.00 87.00 209 GLN A O 1
ATOM 1705 N N . ILE A 1 210 ? 5.061 17.124 -20.412 1.00 82.12 210 ILE A N 1
ATOM 1706 C CA . ILE A 1 210 ? 6.341 16.410 -20.327 1.00 82.12 210 ILE A CA 1
ATOM 1707 C C . ILE A 1 210 ? 6.252 15.054 -21.036 1.00 82.12 210 ILE A C 1
ATOM 1709 O O . ILE A 1 210 ? 7.152 14.718 -21.798 1.00 82.12 210 ILE A O 1
ATOM 1713 N N . ARG A 1 211 ? 5.158 14.297 -20.863 1.00 85.38 211 ARG A N 1
ATOM 1714 C CA . ARG A 1 211 ? 4.957 13.026 -21.584 1.00 85.38 211 ARG A CA 1
ATOM 1715 C C . ARG A 1 211 ? 4.888 13.220 -23.098 1.00 85.38 211 ARG A C 1
ATOM 1717 O O . ARG A 1 211 ? 5.497 12.441 -23.820 1.00 85.38 211 ARG A O 1
ATOM 1724 N N . ALA A 1 212 ? 4.182 14.245 -23.574 1.00 88.88 212 ALA A N 1
ATOM 1725 C CA . ALA A 1 212 ? 4.077 14.529 -25.005 1.00 88.88 212 ALA A CA 1
ATOM 1726 C C . ALA A 1 212 ? 5.431 14.944 -25.609 1.00 88.88 212 ALA A C 1
ATOM 1728 O O . ALA A 1 212 ? 5.796 14.504 -26.698 1.00 88.88 212 ALA A O 1
ATOM 1729 N N . GLU A 1 213 ? 6.209 15.756 -24.889 1.00 86.81 213 GLU A N 1
ATOM 1730 C CA . GLU A 1 213 ? 7.567 16.127 -25.295 1.00 86.81 213 GLU A CA 1
ATOM 1731 C C . GLU A 1 213 ? 8.532 14.934 -25.272 1.00 86.81 213 GLU A C 1
ATOM 1733 O O . GLU A 1 213 ? 9.378 14.814 -26.154 1.00 86.81 213 GLU A O 1
ATOM 1738 N N . GLU A 1 214 ? 8.416 14.043 -24.287 1.00 79.06 214 GLU A N 1
ATOM 1739 C CA . GLU A 1 214 ? 9.197 12.805 -24.225 1.00 79.06 214 GLU A CA 1
ATOM 1740 C C . GLU A 1 214 ? 8.837 11.844 -25.360 1.00 79.06 214 GLU A C 1
ATOM 1742 O O . GLU A 1 214 ? 9.734 11.249 -25.945 1.00 79.06 214 GLU A O 1
ATOM 1747 N N . GLU A 1 215 ? 7.557 11.691 -25.704 1.00 86.88 215 GLU A N 1
ATOM 1748 C CA . GLU A 1 215 ? 7.134 10.883 -26.855 1.00 86.88 215 GLU A CA 1
ATOM 1749 C C . GLU A 1 215 ? 7.686 11.443 -28.166 1.00 86.88 215 GLU A C 1
ATOM 1751 O O . GLU A 1 215 ? 8.186 10.686 -29.000 1.00 86.88 215 GLU A O 1
ATOM 1756 N N . LEU A 1 216 ? 7.673 12.770 -28.316 1.00 90.56 216 LEU A N 1
ATOM 1757 C CA . LEU A 1 216 ? 8.301 13.433 -29.451 1.00 90.56 216 LEU A CA 1
ATOM 1758 C C . LEU A 1 216 ? 9.814 13.166 -29.477 1.00 90.56 216 LEU A C 1
ATOM 1760 O O . LEU A 1 216 ? 10.345 12.798 -30.523 1.00 90.56 216 LEU A O 1
ATOM 1764 N N . LEU A 1 217 ? 10.502 13.271 -28.338 1.00 85.44 217 LEU A N 1
ATOM 1765 C CA . LEU A 1 217 ? 11.934 12.976 -28.234 1.00 85.44 217 LEU A CA 1
ATOM 1766 C C . LEU A 1 217 ? 12.237 11.515 -28.607 1.00 85.44 217 LEU A C 1
ATOM 1768 O O . LEU A 1 217 ? 13.140 11.257 -29.396 1.00 85.44 217 LEU A O 1
ATOM 1772 N N . LEU A 1 218 ? 11.437 10.569 -28.107 1.00 84.31 218 LEU A N 1
ATOM 1773 C CA . LEU A 1 218 ? 11.557 9.137 -28.398 1.00 84.31 218 LEU A CA 1
ATOM 1774 C C . LEU A 1 218 ? 11.280 8.807 -29.868 1.00 84.31 218 LEU A C 1
ATOM 1776 O O . LEU A 1 218 ? 11.805 7.816 -30.365 1.00 84.31 218 LEU A O 1
ATOM 1780 N N . SER A 1 219 ? 10.477 9.618 -30.564 1.00 87.62 219 SER A N 1
ATOM 1781 C CA . SER A 1 219 ? 10.241 9.474 -32.007 1.00 87.62 219 SER A CA 1
ATOM 1782 C C . SER A 1 219 ? 11.415 9.955 -32.868 1.00 87.62 219 SER A C 1
ATOM 1784 O O . SER A 1 219 ? 11.535 9.544 -34.018 1.00 87.62 219 SER A O 1
ATOM 1786 N N . MET A 1 220 ? 12.281 10.810 -32.312 1.00 86.38 220 MET A N 1
ATOM 1787 C CA . MET A 1 220 ? 13.461 11.357 -32.990 1.00 86.38 220 MET A CA 1
ATOM 1788 C C . MET A 1 220 ? 14.765 10.624 -32.632 1.00 86.38 220 MET A C 1
ATOM 1790 O O . MET A 1 220 ? 15.789 10.881 -33.262 1.00 86.38 220 MET A O 1
ATOM 1794 N N . MET A 1 221 ? 14.750 9.750 -31.620 1.00 87.31 221 MET A N 1
ATOM 1795 C CA . MET A 1 221 ? 15.901 8.936 -31.212 1.00 87.31 221 MET A CA 1
ATOM 1796 C C . MET A 1 221 ? 16.028 7.664 -32.057 1.00 87.31 221 MET A C 1
ATOM 1798 O O . MET A 1 221 ? 15.049 7.166 -32.613 1.00 87.31 221 MET A O 1
ATOM 1802 N N . ASN A 1 222 ? 17.247 7.124 -32.126 1.00 93.88 222 ASN A N 1
ATOM 1803 C CA . ASN A 1 222 ? 17.508 5.832 -32.759 1.00 93.88 222 ASN A CA 1
ATOM 1804 C C . ASN A 1 222 ? 16.772 4.713 -31.982 1.00 93.88 222 ASN A C 1
ATOM 1806 O O . ASN A 1 222 ? 16.627 4.837 -30.760 1.00 93.88 222 ASN A O 1
ATOM 1810 N N . PRO A 1 223 ? 16.303 3.630 -32.631 1.00 88.06 223 PRO A N 1
ATOM 1811 C CA . PRO A 1 223 ? 15.502 2.605 -31.963 1.00 88.06 223 PRO A CA 1
ATOM 1812 C C . PRO A 1 223 ? 16.260 1.919 -30.814 1.00 88.06 223 PRO A C 1
ATOM 1814 O O . PRO A 1 223 ? 15.681 1.737 -29.747 1.00 88.06 223 PRO A O 1
ATOM 1817 N N . GLU A 1 224 ? 17.564 1.671 -30.958 1.00 85.00 224 GLU A N 1
ATOM 1818 C CA . GLU A 1 224 ? 18.405 1.113 -29.885 1.00 85.00 224 GLU A CA 1
ATOM 1819 C C . GLU A 1 224 ? 18.461 2.024 -28.640 1.00 85.00 224 GLU A C 1
ATOM 1821 O O . GLU A 1 224 ? 18.235 1.589 -27.509 1.00 85.00 224 GLU A O 1
ATOM 1826 N N . GLU A 1 225 ? 18.686 3.330 -28.833 1.00 85.69 225 GLU A N 1
ATOM 1827 C CA . GLU A 1 225 ? 18.741 4.297 -27.727 1.00 85.69 225 GLU A CA 1
ATOM 1828 C C . GLU A 1 225 ? 17.367 4.460 -27.049 1.00 85.69 225 GLU A C 1
ATOM 1830 O O . GLU A 1 225 ? 17.276 4.742 -25.849 1.00 85.69 225 GLU A O 1
ATOM 1835 N N . ARG A 1 226 ? 16.283 4.261 -27.809 1.00 87.31 226 ARG A N 1
ATOM 1836 C CA . ARG A 1 226 ? 14.908 4.275 -27.305 1.00 87.31 226 ARG A CA 1
ATOM 1837 C C . ARG A 1 226 ? 14.649 3.094 -26.371 1.00 87.31 226 ARG A C 1
ATOM 1839 O O . ARG A 1 226 ? 14.029 3.284 -25.324 1.00 87.31 226 ARG A O 1
ATOM 1846 N N . GLU A 1 227 ? 15.112 1.899 -26.720 1.00 87.75 227 GLU A N 1
ATOM 1847 C CA . GLU A 1 227 ? 14.956 0.709 -25.879 1.00 87.75 227 GLU A CA 1
ATOM 1848 C C . GLU A 1 227 ? 15.729 0.830 -24.567 1.00 87.75 227 GLU A C 1
ATOM 1850 O O . GLU A 1 227 ? 15.177 0.564 -23.495 1.00 87.75 227 GLU A O 1
ATOM 1855 N N . ASP A 1 228 ? 16.969 1.312 -24.620 1.00 87.50 228 ASP A N 1
ATOM 1856 C CA . ASP A 1 228 ? 17.779 1.553 -23.424 1.00 87.50 228 ASP A CA 1
ATOM 1857 C C . ASP A 1 228 ? 17.166 2.615 -22.514 1.00 87.50 228 ASP A C 1
ATOM 1859 O O . ASP A 1 228 ? 17.098 2.431 -21.294 1.00 87.50 228 ASP A O 1
ATOM 1863 N N . TYR A 1 229 ? 16.628 3.690 -23.093 1.00 85.88 229 TYR A N 1
ATOM 1864 C CA . TYR A 1 229 ? 15.899 4.700 -22.335 1.00 85.88 229 TYR A CA 1
ATOM 1865 C C . TYR A 1 229 ? 14.640 4.121 -21.672 1.00 85.88 229 TYR A C 1
ATOM 1867 O O . TYR A 1 229 ? 14.377 4.391 -20.497 1.00 85.88 229 TYR A O 1
ATOM 1875 N N . ILE A 1 230 ? 13.867 3.291 -22.380 1.00 85.00 230 ILE A N 1
ATOM 1876 C CA . ILE A 1 230 ? 12.679 2.631 -21.820 1.00 85.00 230 ILE A CA 1
ATOM 1877 C C . ILE A 1 230 ? 13.073 1.681 -20.682 1.00 85.00 230 ILE A C 1
ATOM 1879 O O . ILE A 1 230 ? 12.419 1.693 -19.635 1.00 85.00 230 ILE A O 1
ATOM 1883 N N . ARG A 1 231 ? 14.147 0.898 -20.840 1.00 90.06 231 ARG A N 1
ATOM 1884 C CA . ARG A 1 231 ? 14.672 0.006 -19.794 1.00 90.06 231 ARG A CA 1
ATOM 1885 C C . ARG A 1 231 ? 15.096 0.786 -18.552 1.00 90.06 231 ARG A C 1
ATOM 1887 O O . ARG A 1 231 ? 14.594 0.497 -17.466 1.00 90.06 231 ARG A O 1
ATOM 1894 N N . ALA A 1 232 ? 15.926 1.816 -18.713 1.00 91.69 232 ALA A N 1
ATOM 1895 C CA . ALA A 1 232 ? 16.378 2.667 -17.612 1.00 91.69 232 ALA A CA 1
ATOM 1896 C C . ALA A 1 232 ? 15.202 3.350 -16.892 1.00 91.69 232 ALA A C 1
ATOM 1898 O O . ALA A 1 232 ? 15.140 3.382 -15.662 1.00 91.69 232 ALA A O 1
ATOM 1899 N N . ARG A 1 233 ? 14.211 3.832 -17.649 1.00 87.25 233 ARG A N 1
ATOM 1900 C CA . ARG A 1 233 ? 13.005 4.463 -17.103 1.00 87.25 233 ARG A CA 1
ATOM 1901 C C . ARG A 1 233 ? 12.116 3.481 -16.345 1.00 87.25 233 ARG A C 1
ATOM 1903 O O . ARG A 1 233 ? 11.537 3.832 -15.316 1.00 87.25 233 ARG A O 1
ATOM 1910 N N . ASN A 1 234 ? 11.980 2.256 -16.843 1.00 90.38 234 ASN A N 1
ATOM 1911 C CA . ASN A 1 234 ? 11.242 1.205 -16.151 1.00 90.38 234 ASN A CA 1
ATOM 1912 C C . ASN A 1 234 ? 11.943 0.799 -14.852 1.00 90.38 234 ASN A C 1
ATOM 1914 O O . ASN A 1 234 ? 11.271 0.634 -13.833 1.00 90.38 234 ASN A O 1
ATOM 1918 N N . GLU A 1 235 ? 13.274 0.712 -14.857 1.00 93.44 235 GLU A N 1
ATOM 1919 C CA . GLU A 1 235 ? 14.063 0.454 -13.654 1.00 93.44 235 GLU A CA 1
ATOM 1920 C C . GLU A 1 235 ? 13.911 1.585 -12.625 1.00 93.44 235 GLU A C 1
ATOM 1922 O O . GLU A 1 235 ? 13.671 1.327 -11.445 1.00 93.44 235 GLU A O 1
ATOM 1927 N N . GLU A 1 236 ? 13.957 2.846 -13.057 1.00 89.62 236 GLU A N 1
ATOM 1928 C CA . GLU A 1 236 ? 13.741 3.995 -12.176 1.00 89.62 236 GLU A CA 1
ATOM 1929 C C . GLU A 1 236 ? 12.330 3.992 -11.570 1.00 89.62 236 GLU A C 1
ATOM 1931 O O . GLU A 1 236 ? 12.174 4.146 -10.356 1.00 89.62 236 GLU A O 1
ATOM 1936 N N . ARG A 1 237 ? 11.294 3.723 -12.376 1.00 85.44 237 ARG A N 1
ATOM 1937 C CA . ARG A 1 237 ? 9.916 3.558 -11.884 1.00 85.44 237 ARG A CA 1
ATOM 1938 C C . ARG A 1 237 ? 9.797 2.398 -10.895 1.00 85.44 237 ARG A C 1
ATOM 1940 O O . ARG A 1 237 ? 9.060 2.516 -9.917 1.00 85.44 237 ARG A O 1
ATOM 1947 N N . ALA A 1 238 ? 10.509 1.293 -11.111 1.00 90.00 238 ALA A N 1
ATOM 1948 C CA . ALA A 1 238 ? 10.533 0.168 -10.178 1.00 90.00 238 ALA A CA 1
ATOM 1949 C C . ALA A 1 238 ? 11.198 0.555 -8.846 1.00 90.00 238 ALA A C 1
ATOM 1951 O O . ALA A 1 238 ? 10.645 0.273 -7.782 1.00 90.00 238 ALA A O 1
ATOM 1952 N N . ARG A 1 239 ? 12.320 1.286 -8.886 1.00 92.62 239 ARG A N 1
ATOM 1953 C CA . ARG A 1 239 ? 12.976 1.835 -7.686 1.00 92.62 239 ARG A CA 1
ATOM 1954 C C . ARG A 1 239 ? 12.058 2.796 -6.931 1.00 92.62 239 ARG A C 1
ATOM 1956 O O . ARG A 1 239 ? 11.952 2.699 -5.712 1.00 92.62 239 ARG A O 1
ATOM 1963 N N . GLN A 1 240 ? 11.351 3.677 -7.637 1.00 87.31 240 GLN A N 1
ATOM 1964 C CA . GLN A 1 240 ? 10.380 4.590 -7.027 1.00 87.31 240 GLN A CA 1
ATOM 1965 C C . GLN A 1 240 ? 9.213 3.841 -6.373 1.00 87.31 240 GLN A C 1
ATOM 1967 O O . GLN A 1 240 ? 8.816 4.193 -5.265 1.00 87.31 240 GLN A O 1
ATOM 1972 N N . ARG A 1 241 ? 8.693 2.778 -7.004 1.00 89.25 241 ARG A N 1
ATOM 1973 C CA . ARG A 1 241 ? 7.661 1.917 -6.401 1.00 89.25 241 ARG A CA 1
ATOM 1974 C C . ARG A 1 241 ? 8.154 1.255 -5.120 1.00 89.25 241 ARG A C 1
ATOM 1976 O O . ARG A 1 241 ? 7.452 1.311 -4.119 1.00 89.25 241 ARG A O 1
ATOM 1983 N N . LEU A 1 242 ? 9.370 0.712 -5.129 1.00 93.88 242 LEU A N 1
ATOM 1984 C CA . LEU A 1 242 ? 9.973 0.090 -3.951 1.00 93.88 242 LEU A CA 1
ATOM 1985 C C . LEU A 1 242 ? 10.155 1.100 -2.807 1.00 93.88 242 LEU A C 1
ATOM 1987 O O . LEU A 1 242 ? 9.850 0.795 -1.655 1.00 93.88 242 LEU A O 1
ATOM 1991 N N . LEU A 1 243 ? 10.602 2.323 -3.108 1.00 90.50 243 LEU A N 1
ATOM 1992 C CA . LEU A 1 243 ? 10.701 3.396 -2.113 1.00 90.50 243 LEU A CA 1
ATOM 1993 C C . LEU A 1 243 ? 9.325 3.799 -1.567 1.00 90.50 243 LEU A C 1
ATOM 1995 O O . LEU A 1 243 ? 9.175 3.937 -0.356 1.00 90.50 243 LEU A O 1
ATOM 1999 N N . ALA A 1 244 ? 8.316 3.929 -2.429 1.00 89.44 244 ALA A N 1
ATOM 2000 C CA . ALA A 1 244 ? 6.953 4.256 -2.020 1.00 89.44 244 ALA A CA 1
ATOM 2001 C C . ALA A 1 244 ? 6.322 3.150 -1.154 1.00 89.44 244 ALA A C 1
ATOM 2003 O O . ALA A 1 244 ? 5.641 3.452 -0.175 1.00 89.44 244 ALA A O 1
ATOM 2004 N N . GLU A 1 245 ? 6.563 1.876 -1.469 1.00 87.94 245 GLU A N 1
ATOM 2005 C CA . GLU A 1 245 ? 6.149 0.744 -0.633 1.00 87.94 245 GLU A CA 1
ATOM 2006 C C . GLU A 1 245 ? 6.859 0.759 0.719 1.00 87.94 245 GLU A C 1
ATOM 2008 O O . GLU A 1 245 ? 6.211 0.610 1.752 1.00 87.94 245 GLU A O 1
ATOM 2013 N N . ARG A 1 246 ? 8.167 1.035 0.744 1.00 88.88 246 ARG A N 1
ATOM 2014 C CA . ARG A 1 246 ? 8.923 1.174 1.993 1.00 88.88 246 ARG A CA 1
ATOM 2015 C C . ARG A 1 246 ? 8.405 2.328 2.854 1.00 88.88 246 ARG A C 1
ATOM 2017 O O . ARG A 1 246 ? 8.298 2.179 4.068 1.00 88.88 246 ARG A O 1
ATOM 2024 N N . GLU A 1 247 ? 8.056 3.462 2.251 1.00 90.38 247 GLU A N 1
ATOM 2025 C CA . GLU A 1 247 ? 7.420 4.573 2.965 1.00 90.38 247 GLU A CA 1
ATOM 2026 C C . GLU A 1 247 ? 6.024 4.216 3.477 1.00 90.38 247 GLU A C 1
ATOM 2028 O O . GLU A 1 247 ? 5.666 4.612 4.586 1.00 90.38 247 GLU A O 1
ATOM 2033 N N . ARG A 1 248 ? 5.232 3.467 2.702 1.00 89.12 248 ARG A N 1
ATOM 2034 C CA . ARG A 1 248 ? 3.925 2.969 3.149 1.00 89.12 248 ARG A CA 1
ATOM 2035 C C . ARG A 1 248 ? 4.062 2.059 4.359 1.00 89.12 248 ARG A C 1
ATOM 2037 O O . ARG A 1 248 ? 3.409 2.324 5.361 1.00 89.12 248 ARG A O 1
ATOM 2044 N N . MET A 1 249 ? 4.963 1.081 4.296 1.00 89.25 249 MET A N 1
ATOM 2045 C CA . MET A 1 249 ? 5.264 0.196 5.422 1.00 89.25 249 MET A CA 1
ATOM 2046 C C . MET A 1 249 ? 5.691 0.994 6.654 1.00 89.25 249 MET A C 1
ATOM 2048 O O . MET A 1 249 ? 5.159 0.781 7.737 1.00 89.25 249 MET A O 1
ATOM 2052 N N . LYS A 1 250 ? 6.568 1.991 6.486 1.00 94.88 250 LYS A N 1
ATOM 2053 C CA . LYS A 1 250 ? 6.998 2.856 7.590 1.00 94.88 250 LYS A CA 1
ATOM 2054 C C . LYS A 1 250 ? 5.836 3.640 8.215 1.00 94.88 250 LYS A C 1
ATOM 2056 O O . LYS A 1 250 ? 5.744 3.727 9.434 1.00 94.88 250 LYS A O 1
ATOM 2061 N N . ARG A 1 251 ? 4.924 4.184 7.402 1.00 90.69 251 ARG A N 1
ATOM 2062 C CA . ARG A 1 251 ? 3.720 4.872 7.908 1.00 90.69 251 ARG A CA 1
ATOM 2063 C C . ARG A 1 251 ? 2.778 3.911 8.629 1.00 90.69 251 ARG A C 1
ATOM 2065 O O . ARG A 1 251 ? 2.178 4.289 9.628 1.00 90.69 251 ARG A O 1
ATOM 2072 N N . GLU A 1 252 ? 2.634 2.685 8.139 1.00 89.19 252 GLU A N 1
ATOM 2073 C CA . GLU A 1 252 ? 1.834 1.655 8.805 1.00 89.19 252 GLU A CA 1
ATOM 2074 C C . GLU A 1 252 ? 2.445 1.249 10.151 1.00 89.19 252 GLU A C 1
ATOM 2076 O O . GLU A 1 252 ? 1.717 1.152 11.137 1.00 89.19 252 GLU A O 1
ATOM 2081 N N . GLU A 1 253 ? 3.768 1.096 10.229 1.00 90.25 253 GLU A N 1
ATOM 2082 C CA . GLU A 1 253 ? 4.495 0.865 11.482 1.00 90.25 253 GLU A CA 1
ATOM 2083 C C . GLU A 1 253 ? 4.299 2.024 12.472 1.00 90.25 253 GLU A C 1
ATOM 2085 O O . GLU A 1 253 ? 3.952 1.783 13.627 1.00 90.25 253 GLU A O 1
ATOM 2090 N N . GLU A 1 254 ? 4.436 3.277 12.026 1.00 92.50 254 GLU A N 1
ATOM 2091 C CA . GLU A 1 254 ? 4.193 4.477 12.847 1.00 92.50 254 GLU A CA 1
ATOM 2092 C C . GLU A 1 254 ? 2.739 4.559 13.351 1.00 92.50 254 GLU A C 1
ATOM 2094 O O . GLU A 1 254 ? 2.479 4.951 14.491 1.00 92.50 254 GLU A O 1
ATOM 2099 N N . LEU A 1 255 ? 1.762 4.146 12.538 1.00 93.25 255 LEU A N 1
ATOM 2100 C CA . LEU A 1 255 ? 0.364 4.063 12.967 1.00 93.25 255 LEU A CA 1
ATOM 2101 C C . LEU A 1 255 ? 0.145 2.937 13.982 1.00 93.25 255 LEU A C 1
ATOM 2103 O O . LEU A 1 255 ? -0.615 3.108 14.938 1.00 93.25 255 LEU A O 1
ATOM 2107 N N . GLN A 1 256 ? 0.803 1.792 13.809 1.00 92.19 256 GLN A N 1
ATOM 2108 C CA . GLN A 1 256 ? 0.715 0.686 14.760 1.00 92.19 256 GLN A CA 1
ATOM 2109 C C . GLN A 1 256 ? 1.337 1.041 16.110 1.00 92.19 256 GLN A C 1
ATOM 2111 O O . GLN A 1 256 ? 0.743 0.728 17.146 1.00 92.19 256 GLN A O 1
ATOM 2116 N N . THR A 1 257 ? 2.487 1.718 16.128 1.00 93.12 257 THR A N 1
ATOM 2117 C CA . THR A 1 257 ? 3.119 2.176 17.373 1.00 93.12 257 THR A CA 1
ATOM 2118 C C . THR A 1 257 ? 2.241 3.206 18.080 1.00 93.12 257 THR A C 1
ATOM 2120 O O . THR A 1 257 ? 1.961 3.036 19.267 1.00 93.12 257 THR A O 1
ATOM 2123 N N . ALA A 1 258 ? 1.678 4.178 17.355 1.00 93.00 258 ALA A N 1
ATOM 2124 C CA . ALA A 1 258 ? 0.718 5.135 17.907 1.00 93.00 258 ALA A CA 1
ATOM 2125 C C . ALA A 1 258 ? -0.539 4.444 18.481 1.00 93.00 258 ALA A C 1
ATOM 2127 O O . ALA A 1 258 ? -1.012 4.772 19.574 1.00 93.00 258 ALA A O 1
ATOM 2128 N N . LEU A 1 259 ? -1.074 3.424 17.800 1.00 91.88 259 LEU A N 1
ATOM 2129 C CA . LEU A 1 259 ? -2.195 2.630 18.316 1.00 91.88 259 LEU A CA 1
ATOM 2130 C C . LEU A 1 259 ? -1.817 1.819 19.566 1.00 91.88 259 LEU A C 1
ATOM 2132 O O . LEU A 1 259 ? -2.623 1.685 20.487 1.00 91.88 259 LEU A O 1
ATOM 2136 N N . ALA A 1 260 ? -0.603 1.278 19.636 1.00 93.25 260 ALA A N 1
ATOM 2137 C CA . ALA A 1 260 ? -0.125 0.576 20.823 1.00 93.25 260 ALA A CA 1
ATOM 2138 C C . ALA A 1 260 ? 0.046 1.530 22.018 1.00 93.25 260 ALA A C 1
ATOM 2140 O O . ALA A 1 260 ? -0.361 1.199 23.134 1.00 93.25 260 ALA A O 1
ATOM 2141 N N . GLU A 1 261 ? 0.586 2.727 21.794 1.00 92.19 261 GLU A N 1
ATOM 2142 C CA . GLU A 1 261 ? 0.740 3.762 22.820 1.00 92.19 261 GLU A CA 1
ATOM 2143 C C . GLU A 1 261 ? -0.609 4.262 23.339 1.00 92.19 261 GLU A C 1
ATOM 2145 O O . GLU A 1 261 ? -0.824 4.316 24.549 1.00 92.19 261 GLU A O 1
ATOM 2150 N N . THR A 1 262 ? -1.562 4.541 22.449 1.00 92.06 262 THR A N 1
ATOM 2151 C CA . THR A 1 262 ? -2.922 4.943 22.849 1.00 92.06 262 THR A CA 1
ATOM 2152 C C . THR A 1 262 ? -3.622 3.856 23.665 1.00 92.06 262 THR A C 1
ATOM 2154 O O . THR A 1 262 ? -4.236 4.166 24.687 1.00 92.06 262 THR A O 1
ATOM 2157 N N . LYS A 1 263 ? -3.472 2.576 23.296 1.00 92.19 263 LYS A N 1
ATOM 2158 C CA . LYS A 1 263 ? -3.971 1.443 24.094 1.00 92.19 263 LYS A CA 1
ATOM 2159 C C . LYS A 1 263 ? -3.309 1.368 25.470 1.00 92.19 263 LYS A C 1
ATOM 2161 O O . LYS A 1 263 ? -4.010 1.160 26.458 1.00 92.19 263 LYS A O 1
ATOM 2166 N N . ARG A 1 264 ? -1.989 1.569 25.561 1.00 94.50 264 ARG A N 1
ATOM 2167 C CA . ARG A 1 264 ? -1.269 1.618 26.848 1.00 94.50 264 ARG A CA 1
ATOM 2168 C C . ARG A 1 264 ? -1.788 2.750 27.733 1.00 94.50 264 ARG A C 1
ATOM 2170 O O . ARG A 1 264 ? -2.105 2.512 28.895 1.00 94.50 264 ARG A O 1
ATOM 2177 N N . MET A 1 265 ?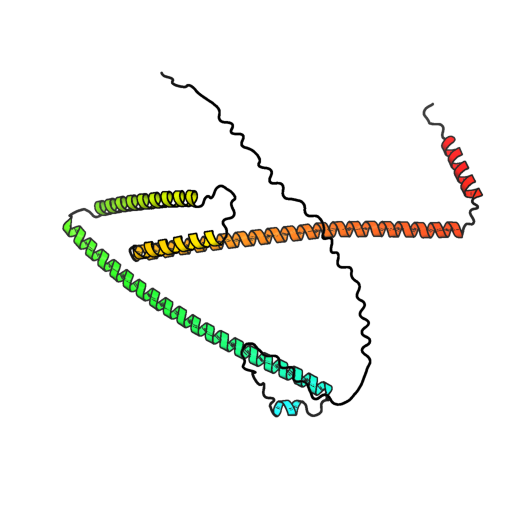 -1.953 3.948 27.179 1.00 93.88 265 MET A N 1
ATOM 2178 C CA . MET A 1 265 ? -2.489 5.101 27.910 1.00 93.88 265 MET A CA 1
ATOM 2179 C C . MET A 1 265 ? -3.937 4.880 28.363 1.00 93.88 265 MET A C 1
ATOM 2181 O O . MET A 1 265 ? -4.296 5.238 29.485 1.00 93.88 265 MET A O 1
ATOM 2185 N N . ALA A 1 266 ? -4.768 4.255 27.525 1.00 95.00 266 ALA A N 1
ATOM 2186 C CA . ALA A 1 266 ? -6.134 3.891 27.887 1.00 95.00 266 ALA A CA 1
ATOM 2187 C C . ALA A 1 266 ? -6.173 2.861 29.029 1.00 95.00 266 ALA A C 1
ATOM 2189 O O . ALA A 1 266 ? -6.974 3.010 29.950 1.00 95.00 266 ALA A O 1
ATOM 2190 N N . ALA A 1 267 ? -5.282 1.864 29.015 1.00 94.25 267 ALA A N 1
ATOM 2191 C CA . ALA A 1 267 ? -5.177 0.868 30.079 1.00 94.25 267 ALA A CA 1
ATOM 2192 C C . ALA A 1 267 ? -4.747 1.488 31.418 1.00 94.25 267 ALA A C 1
ATOM 2194 O O . ALA A 1 267 ? -5.343 1.178 32.448 1.00 94.25 267 ALA A O 1
ATOM 2195 N N . ILE A 1 268 ? -3.776 2.410 31.403 1.00 95.19 268 ILE A N 1
ATOM 2196 C CA . ILE A 1 268 ? -3.351 3.155 32.600 1.00 95.19 268 ILE A CA 1
ATOM 2197 C C . ILE A 1 268 ? -4.531 3.945 33.179 1.00 95.19 268 ILE A C 1
ATOM 2199 O O . ILE A 1 268 ? -4.840 3.813 34.362 1.00 95.19 268 ILE A O 1
ATOM 2203 N N . ARG A 1 269 ? -5.260 4.696 32.342 1.00 93.06 269 ARG A N 1
ATOM 2204 C CA . ARG A 1 269 ? -6.449 5.445 32.787 1.00 93.06 269 ARG A CA 1
ATOM 2205 C C . ARG A 1 269 ? -7.550 4.537 33.333 1.00 93.06 269 ARG A C 1
ATOM 2207 O O . ARG A 1 269 ? -8.176 4.878 34.332 1.00 93.06 269 ARG A O 1
ATOM 2214 N N . ALA A 1 270 ? -7.792 3.387 32.708 1.00 96.00 270 ALA A N 1
ATOM 2215 C CA . ALA A 1 270 ? -8.770 2.419 33.197 1.00 96.00 270 ALA A CA 1
ATOM 2216 C C . ALA A 1 270 ? -8.379 1.868 34.579 1.00 96.00 270 ALA A C 1
ATOM 2218 O O . ALA A 1 270 ? -9.227 1.793 35.467 1.00 96.00 270 ALA A O 1
ATOM 2219 N N . ALA A 1 271 ? -7.097 1.556 34.793 1.00 96.31 271 ALA A N 1
ATOM 2220 C CA . ALA A 1 271 ? -6.586 1.115 36.088 1.00 96.31 271 ALA A CA 1
ATOM 2221 C C . ALA A 1 271 ? -6.730 2.201 37.170 1.00 96.31 271 ALA A C 1
ATOM 2223 O O . ALA A 1 271 ? -7.158 1.903 38.283 1.00 96.31 271 ALA A O 1
ATOM 2224 N N . GLU A 1 272 ? -6.454 3.468 36.842 1.00 96.44 272 GLU A N 1
ATOM 2225 C CA . GLU A 1 272 ? -6.675 4.597 37.758 1.00 96.44 272 GLU A CA 1
ATOM 2226 C C . GLU A 1 272 ? -8.150 4.755 38.151 1.00 96.44 272 GLU A C 1
ATOM 2228 O O . GLU A 1 272 ? -8.458 5.030 39.314 1.00 96.44 272 GLU A O 1
ATOM 2233 N N . ILE A 1 273 ? -9.072 4.582 37.198 1.00 95.75 273 ILE A N 1
ATOM 2234 C CA . ILE A 1 273 ? -10.516 4.630 37.463 1.00 95.75 273 ILE A CA 1
ATOM 2235 C C . ILE A 1 273 ? -10.914 3.486 38.398 1.00 95.75 273 ILE A C 1
ATOM 2237 O O . ILE A 1 273 ? -11.547 3.743 39.422 1.00 95.75 273 ILE A O 1
ATOM 2241 N N . MET A 1 274 ? -10.483 2.254 38.111 1.00 95.75 274 MET A N 1
ATOM 2242 C CA . MET A 1 274 ? -10.764 1.098 38.969 1.00 95.75 274 MET A CA 1
ATOM 2243 C C . MET A 1 274 ? -10.200 1.278 40.385 1.00 95.75 274 MET A C 1
ATOM 2245 O O . MET A 1 274 ? -10.885 0.974 41.360 1.00 95.75 274 MET A O 1
ATOM 2249 N N . ALA A 1 275 ? -8.988 1.824 40.525 1.00 96.81 275 ALA A N 1
ATOM 2250 C CA . ALA A 1 275 ? -8.388 2.105 41.828 1.00 96.81 275 ALA A CA 1
ATOM 2251 C C . ALA A 1 275 ? -9.208 3.132 42.628 1.00 96.81 275 ALA A C 1
ATOM 2253 O O . ALA A 1 275 ? -9.492 2.922 43.809 1.00 96.81 275 ALA A O 1
ATOM 2254 N N . LYS A 1 276 ? -9.661 4.213 41.978 1.00 97.69 276 LYS A N 1
ATOM 2255 C CA . LYS A 1 276 ? -10.538 5.221 42.599 1.00 97.69 276 LYS A CA 1
ATOM 2256 C C . LYS A 1 276 ? -11.894 4.639 42.990 1.00 97.69 276 LYS A C 1
ATOM 2258 O O . LYS A 1 276 ? -12.429 4.992 44.039 1.00 97.69 276 LYS A O 1
ATOM 2263 N N . GLU A 1 277 ? -12.468 3.759 42.177 1.00 97.31 277 GLU A N 1
ATOM 2264 C CA . GLU A 1 277 ? -13.717 3.069 42.510 1.00 97.31 277 GLU A CA 1
ATOM 2265 C C . GLU A 1 277 ? -13.555 2.132 43.704 1.00 97.31 277 GLU A C 1
ATOM 2267 O O . GLU A 1 277 ? -14.406 2.128 44.593 1.00 97.31 277 GLU A O 1
ATOM 2272 N N . LEU A 1 278 ? -12.455 1.382 43.770 1.00 97.38 278 LEU A N 1
ATOM 2273 C CA . LEU A 1 278 ? -12.156 0.500 44.894 1.00 97.38 278 LEU A CA 1
ATOM 2274 C C . LEU A 1 278 ? -11.956 1.296 46.189 1.00 97.38 278 LEU A C 1
ATOM 2276 O O . LEU A 1 278 ? -12.504 0.925 47.226 1.00 97.38 278 LEU A O 1
ATOM 2280 N N . GLN A 1 279 ? -11.276 2.444 46.119 1.00 96.56 279 GLN A N 1
ATOM 2281 C CA . GLN A 1 279 ? -11.156 3.369 47.247 1.00 96.56 279 GLN A CA 1
ATOM 2282 C C . GLN A 1 279 ? -12.523 3.910 47.691 1.00 96.56 279 GLN A C 1
ATOM 2284 O O . GLN A 1 279 ? -12.822 3.915 48.883 1.00 96.56 279 GLN A O 1
ATOM 2289 N N . LYS A 1 280 ? -13.388 4.315 46.752 1.00 96.88 280 LYS A N 1
ATOM 2290 C CA . LYS A 1 280 ? -14.760 4.750 47.067 1.00 96.88 280 LYS A CA 1
ATOM 2291 C C . LYS A 1 280 ? -15.578 3.636 47.715 1.00 96.88 280 LYS A C 1
ATOM 2293 O O . LYS A 1 280 ? -16.291 3.906 48.672 1.00 96.88 280 LYS A O 1
ATOM 2298 N N . ARG A 1 281 ? -15.471 2.395 47.227 1.00 96.75 281 ARG A N 1
ATOM 2299 C CA . ARG A 1 281 ? -16.147 1.230 47.825 1.00 96.75 281 ARG A CA 1
ATOM 2300 C C . ARG A 1 281 ? -15.667 0.976 49.250 1.00 96.75 281 ARG A C 1
ATOM 2302 O O . ARG A 1 281 ? -16.503 0.811 50.128 1.00 96.75 281 ARG A O 1
ATOM 2309 N N . SER A 1 282 ? -14.354 1.009 49.478 1.00 96.75 282 SER A N 1
ATOM 2310 C CA . SER A 1 282 ? -13.764 0.873 50.815 1.00 96.75 282 SER A CA 1
ATOM 2311 C C . SER A 1 282 ? -14.259 1.970 51.765 1.00 96.75 282 SER A C 1
ATOM 2313 O O . SER A 1 282 ? -14.784 1.674 52.836 1.00 96.75 282 SER A O 1
ATOM 2315 N N . ASN A 1 283 ? -14.220 3.235 51.330 1.00 94.44 283 ASN A N 1
ATOM 2316 C CA . ASN A 1 283 ? -14.740 4.358 52.113 1.00 94.44 283 ASN A CA 1
ATOM 2317 C C . ASN A 1 283 ? -16.234 4.192 52.420 1.00 94.44 283 ASN A C 1
ATOM 2319 O O . ASN A 1 283 ? -16.647 4.377 53.558 1.00 94.44 283 ASN A O 1
ATOM 2323 N N . ASN A 1 284 ? -17.044 3.811 51.428 1.00 95.69 284 ASN A N 1
ATOM 2324 C CA . ASN A 1 284 ? -18.475 3.577 51.617 1.00 95.69 284 ASN A CA 1
ATOM 2325 C C . ASN A 1 284 ? -18.750 2.435 52.606 1.00 95.69 284 ASN A C 1
ATOM 2327 O O . ASN A 1 284 ? -19.688 2.550 53.389 1.00 95.69 284 ASN A O 1
ATOM 2331 N N . SER A 1 285 ? -17.935 1.373 52.599 1.00 94.81 285 SER A N 1
ATOM 2332 C CA . SER A 1 285 ? -18.011 0.286 53.586 1.00 94.81 285 SER A CA 1
ATOM 2333 C C . SER A 1 285 ? -17.749 0.809 54.996 1.00 94.81 285 SER A C 1
ATOM 2335 O O . SER A 1 285 ? -18.564 0.592 55.886 1.00 94.81 285 SER A O 1
ATOM 2337 N N . MET A 1 286 ? -16.678 1.589 55.184 1.00 91.94 286 MET A N 1
ATOM 2338 C CA . MET A 1 286 ? -16.378 2.193 56.487 1.00 91.94 286 MET A CA 1
ATOM 2339 C C . MET A 1 286 ? -17.480 3.154 56.952 1.00 91.94 286 MET A C 1
ATOM 2341 O O . MET A 1 286 ? -17.825 3.171 58.130 1.00 91.94 286 MET A O 1
ATOM 2345 N N . TYR A 1 287 ? -18.072 3.940 56.048 1.00 92.25 287 TYR A N 1
ATOM 2346 C CA . TYR A 1 287 ? -19.203 4.805 56.396 1.00 92.25 287 TYR A CA 1
ATOM 2347 C C . TYR A 1 287 ? -20.462 4.019 56.773 1.00 92.25 287 TYR A C 1
ATOM 2349 O O . TYR A 1 287 ? -21.210 4.482 57.632 1.00 92.25 287 TYR A O 1
ATOM 2357 N N . ALA A 1 288 ? -20.709 2.861 56.153 1.00 91.88 288 ALA A N 1
ATOM 2358 C CA . ALA A 1 288 ? -21.817 1.987 56.526 1.00 91.88 288 ALA A CA 1
ATOM 2359 C C . ALA A 1 288 ? -21.620 1.427 57.943 1.00 91.88 288 ALA A C 1
ATOM 2361 O O . ALA A 1 288 ? -22.491 1.609 58.786 1.00 91.88 288 ALA A O 1
ATOM 2362 N N . GLU A 1 289 ? -20.438 0.882 58.240 1.00 88.81 289 GLU A N 1
ATOM 2363 C CA . GLU A 1 289 ? -20.094 0.372 59.576 1.00 88.81 289 GLU A CA 1
ATOM 2364 C C . GLU A 1 289 ? -20.161 1.466 60.654 1.00 88.81 289 GLU A C 1
ATOM 2366 O O . GLU A 1 289 ? -20.720 1.259 61.731 1.00 88.81 289 GLU A O 1
ATOM 2371 N N . LEU A 1 290 ? -19.644 2.666 60.362 1.00 82.88 290 LEU A N 1
ATOM 2372 C CA . LEU A 1 290 ? -19.738 3.813 61.272 1.00 82.88 290 LEU A CA 1
ATOM 2373 C C . LEU A 1 290 ? -21.188 4.229 61.526 1.00 82.88 290 LEU A C 1
ATOM 2375 O O . LEU A 1 290 ? -21.537 4.590 62.651 1.00 82.88 290 LEU A O 1
ATOM 2379 N N . LYS A 1 291 ? -22.032 4.206 60.490 1.00 83.25 291 LYS A N 1
ATOM 2380 C CA . LYS A 1 291 ? -23.452 4.536 60.616 1.00 83.25 291 LYS A CA 1
ATOM 2381 C C . LYS A 1 291 ? -24.161 3.536 61.526 1.00 83.25 291 LYS A C 1
ATOM 2383 O O . LYS A 1 291 ? -24.921 3.975 62.389 1.00 83.25 291 LYS A O 1
ATOM 2388 N N . ASP A 1 292 ? -23.865 2.249 61.376 1.00 80.06 292 ASP A N 1
ATOM 2389 C CA . ASP A 1 292 ? -24.432 1.189 62.209 1.00 80.06 292 ASP A CA 1
ATOM 2390 C C . ASP A 1 292 ? -23.992 1.350 63.676 1.00 80.06 292 ASP A C 1
ATOM 2392 O O . ASP A 1 292 ? -24.835 1.330 64.579 1.00 80.06 292 ASP A O 1
ATOM 2396 N N . LEU A 1 293 ? -22.713 1.672 63.922 1.00 77.88 293 LEU A N 1
ATOM 2397 C CA . LEU A 1 293 ? -22.196 1.969 65.267 1.00 77.88 293 LEU A CA 1
ATOM 2398 C C . LEU A 1 293 ? -22.930 3.137 65.943 1.00 77.88 293 LEU A C 1
ATOM 2400 O O . LEU A 1 293 ? -23.278 3.049 67.120 1.00 77.88 293 LEU A O 1
ATOM 2404 N N . VAL A 1 294 ? -23.174 4.229 65.207 1.00 74.38 294 VAL A N 1
ATOM 2405 C CA . VAL A 1 294 ? -23.892 5.415 65.713 1.00 74.38 294 VAL A CA 1
ATOM 2406 C C . VAL A 1 294 ? -25.346 5.089 66.056 1.00 74.38 294 VAL A C 1
ATOM 2408 O O . VAL A 1 294 ? -25.914 5.696 66.964 1.00 74.38 294 VAL A O 1
ATOM 2411 N N . THR A 1 295 ? -25.970 4.154 65.337 1.00 74.69 295 THR A N 1
ATOM 2412 C CA . THR A 1 295 ? -27.358 3.758 65.604 1.00 74.69 295 THR A CA 1
ATOM 2413 C C . THR A 1 295 ? -27.499 2.751 66.743 1.00 74.69 295 THR A C 1
ATOM 2415 O O . THR A 1 295 ? -28.456 2.852 67.512 1.00 74.69 295 THR A O 1
ATOM 2418 N N . GLU A 1 296 ? -26.570 1.803 66.886 1.00 71.25 296 GLU A N 1
ATOM 2419 C CA . GLU A 1 296 ? -26.654 0.740 67.898 1.00 71.25 296 GLU A CA 1
ATOM 2420 C C . GLU A 1 296 ? -26.116 1.177 69.260 1.00 71.25 296 GLU A C 1
ATOM 2422 O O . GLU A 1 296 ? -26.715 0.893 70.302 1.00 71.25 296 GLU A O 1
ATOM 2427 N N . GLN A 1 297 ? -25.020 1.933 69.277 1.00 61.84 297 GLN A N 1
ATOM 2428 C CA . GLN A 1 297 ? -24.566 2.581 70.491 1.00 61.84 297 GLN A CA 1
ATOM 2429 C C . GLN A 1 297 ? -25.307 3.909 70.596 1.00 61.84 297 GLN A C 1
ATOM 2431 O O . GLN A 1 297 ? -25.001 4.855 69.877 1.00 61.84 297 GLN A O 1
ATOM 2436 N N . LYS A 1 298 ? -26.272 4.016 71.523 1.00 61.56 298 LYS A N 1
ATOM 2437 C CA . LYS A 1 298 ? -26.854 5.301 71.958 1.00 61.56 298 LYS A CA 1
ATOM 2438 C C . LYS A 1 298 ? -25.787 6.144 72.665 1.00 61.56 298 LYS A C 1
ATOM 2440 O O . LYS A 1 298 ? -25.914 6.473 73.844 1.00 61.56 298 LYS A O 1
ATOM 2445 N N . VAL A 1 299 ? -24.705 6.474 71.971 1.00 60.22 299 VAL A N 1
ATOM 2446 C CA . VAL A 1 299 ? -23.708 7.416 72.436 1.00 60.22 299 VAL A CA 1
ATOM 2447 C C . VAL A 1 299 ? -24.408 8.760 72.426 1.00 60.22 299 VAL A C 1
ATOM 2449 O O . VAL A 1 299 ? -24.588 9.403 71.395 1.00 60.22 299 VAL A O 1
ATOM 2452 N N . SER A 1 300 ? -24.904 9.139 73.599 1.00 65.81 300 SER A N 1
ATOM 2453 C CA . SER A 1 300 ? -25.495 10.446 73.827 1.00 65.81 300 SER A CA 1
ATOM 2454 C C . SER A 1 300 ? -24.554 11.508 73.269 1.00 65.81 300 SER A C 1
ATOM 2456 O O . SER A 1 300 ? -23.348 11.458 73.509 1.00 65.81 300 SER A O 1
ATOM 2458 N N . ARG A 1 301 ? -25.099 12.508 72.571 1.00 68.19 301 ARG A N 1
ATOM 2459 C CA . ARG A 1 301 ? -24.337 13.671 72.091 1.00 68.19 301 ARG A CA 1
ATOM 2460 C C . ARG A 1 301 ? -23.491 14.304 73.212 1.00 68.19 301 ARG A C 1
ATOM 2462 O O . ARG A 1 301 ? -22.421 14.847 72.944 1.00 68.19 301 ARG A O 1
ATOM 2469 N N . ALA A 1 302 ? -23.936 14.172 74.466 1.00 72.19 302 ALA A N 1
ATOM 2470 C CA . ALA A 1 302 ? -23.194 14.584 75.653 1.00 72.19 302 ALA A CA 1
ATOM 2471 C C . ALA A 1 302 ? -21.894 13.784 75.871 1.00 72.19 302 ALA A C 1
ATOM 2473 O O . ALA A 1 302 ? -20.882 14.372 76.237 1.00 72.19 302 ALA A O 1
ATOM 2474 N N . PHE A 1 303 ? -21.887 12.476 75.598 1.00 78.38 303 PHE A N 1
ATOM 2475 C CA . PHE A 1 303 ? -20.696 11.630 75.715 1.00 78.38 303 PHE A CA 1
ATOM 2476 C C . PHE A 1 303 ? -19.643 11.987 74.662 1.00 78.38 303 PHE A C 1
ATOM 2478 O O . PHE A 1 303 ? -18.475 12.139 75.001 1.00 78.38 303 PHE A O 1
ATOM 2485 N N . THR A 1 304 ? -20.037 12.219 73.404 1.00 77.25 304 THR A N 1
ATOM 2486 C CA . THR A 1 304 ? -19.096 12.670 72.360 1.00 77.25 304 THR A CA 1
ATOM 2487 C C . THR A 1 304 ? -18.459 14.021 72.685 1.00 77.25 304 THR A C 1
ATOM 2489 O O . THR A 1 304 ? -17.261 14.189 72.469 1.00 77.25 304 THR A O 1
ATOM 2492 N N . TYR A 1 305 ? -19.221 14.969 73.249 1.00 81.31 305 TYR A N 1
ATOM 2493 C CA . TYR A 1 305 ? -18.670 16.254 73.699 1.00 81.31 305 TYR A CA 1
ATOM 2494 C C . TYR A 1 305 ? -17.735 16.085 74.902 1.00 81.31 305 TYR A C 1
ATOM 2496 O O . TYR A 1 305 ? -16.641 16.640 74.903 1.00 81.31 305 TYR A O 1
ATOM 2504 N N . SER A 1 306 ? -18.128 15.272 75.889 1.00 79.75 306 SER A N 1
ATOM 2505 C CA . SER A 1 306 ? -17.295 14.938 77.050 1.00 79.75 306 SER A CA 1
ATOM 2506 C C . SER A 1 306 ? -15.965 14.305 76.636 1.00 79.75 306 SER A C 1
ATOM 2508 O O . SER A 1 306 ? -14.919 14.694 77.152 1.00 79.75 306 SER A O 1
ATOM 2510 N N . TYR A 1 307 ? -15.988 13.376 75.681 1.00 83.06 307 TYR A N 1
ATOM 2511 C CA . TYR A 1 307 ? -14.792 12.704 75.190 1.00 83.06 307 TYR A CA 1
ATOM 2512 C C . TYR A 1 307 ? -13.866 13.656 74.417 1.00 83.06 307 TYR A C 1
ATOM 2514 O O . TYR A 1 307 ? -12.660 13.655 74.650 1.00 83.06 307 TYR A O 1
ATOM 2522 N N . PHE A 1 308 ? -14.409 14.536 73.565 1.00 87.31 308 PHE A N 1
ATOM 2523 C CA . PHE A 1 308 ? -13.610 15.562 72.882 1.00 87.31 308 PHE A CA 1
ATOM 2524 C C . PHE A 1 308 ? -12.992 16.573 73.855 1.00 87.31 308 PHE A C 1
ATOM 2526 O O . PHE A 1 308 ? -11.819 16.912 73.711 1.00 87.31 308 PHE A O 1
ATOM 2533 N N . SER A 1 309 ? -13.737 17.020 74.872 1.00 81.12 309 SER A N 1
ATOM 2534 C CA . SER A 1 309 ? -13.192 17.889 75.921 1.00 81.12 309 SER A CA 1
ATOM 2535 C C . SER A 1 309 ? -12.092 17.194 76.725 1.00 81.12 309 SER A C 1
ATOM 2537 O O . SER A 1 309 ? -11.080 17.823 77.023 1.00 81.12 309 SER A O 1
ATOM 2539 N N . LEU A 1 310 ? -12.241 15.899 77.024 1.00 84.00 310 LEU A N 1
ATOM 2540 C CA . LEU A 1 310 ? -11.201 15.102 77.679 1.00 84.00 310 LEU A CA 1
ATOM 2541 C C . LEU A 1 310 ? -9.934 15.012 76.814 1.00 84.00 310 LEU A C 1
ATOM 2543 O O . LEU A 1 310 ? -8.835 15.227 77.316 1.00 84.00 310 LEU A O 1
ATOM 2547 N N . LEU A 1 311 ? -10.073 14.742 75.512 1.00 84.00 311 LEU A N 1
ATOM 2548 C CA . LEU A 1 311 ? -8.939 14.694 74.583 1.00 84.00 311 LEU A CA 1
ATOM 2549 C C . LEU A 1 311 ? -8.245 16.050 74.447 1.00 84.00 311 LEU A C 1
ATOM 2551 O O . LEU A 1 311 ? -7.020 16.107 74.420 1.00 84.00 311 LEU A O 1
ATOM 2555 N N . GLN A 1 312 ? -9.004 17.145 74.395 1.00 84.00 312 GLN A N 1
ATOM 2556 C CA . GLN A 1 312 ? -8.439 18.489 74.338 1.00 84.00 312 GLN A CA 1
ATOM 2557 C C . GLN A 1 312 ? -7.703 18.840 75.635 1.00 84.00 312 GLN A C 1
ATOM 2559 O O . GLN A 1 312 ? -6.626 19.430 75.572 1.00 84.00 312 GLN A O 1
ATOM 2564 N N . PHE A 1 313 ? -8.233 18.430 76.792 1.00 87.00 313 PHE A N 1
ATOM 2565 C CA . PHE A 1 313 ? -7.567 18.570 78.087 1.00 87.00 313 PHE A CA 1
ATOM 2566 C C . PHE A 1 313 ? -6.263 17.761 78.146 1.00 87.00 313 PHE A C 1
ATOM 2568 O O . PHE A 1 313 ? -5.231 18.296 78.528 1.00 87.00 313 PHE A O 1
ATOM 2575 N N . LEU A 1 314 ? -6.272 16.510 77.680 1.00 83.75 314 LEU A N 1
ATOM 2576 C CA . LEU A 1 314 ? -5.073 15.664 77.623 1.00 83.75 314 LEU A CA 1
ATOM 2577 C C . LEU A 1 314 ? -4.029 16.176 76.617 1.00 83.75 314 LEU A C 1
ATOM 2579 O O . LEU A 1 314 ? -2.829 16.104 76.868 1.00 83.75 314 LEU A O 1
ATOM 2583 N N . ALA A 1 315 ? -4.466 16.733 75.485 1.00 79.88 315 ALA A N 1
ATOM 2584 C CA . ALA A 1 315 ? -3.572 17.339 74.500 1.00 79.88 315 ALA A CA 1
ATOM 2585 C C . ALA A 1 315 ? -2.945 18.646 75.009 1.00 79.88 315 ALA A C 1
ATOM 2587 O O . ALA A 1 315 ? -1.793 18.935 74.699 1.00 79.88 315 ALA A O 1
ATOM 2588 N N . SER A 1 316 ? -3.681 19.420 75.812 1.00 74.62 316 SER A N 1
ATOM 2589 C CA . SER A 1 316 ? -3.158 20.623 76.473 1.00 74.62 316 SER A CA 1
ATOM 2590 C C . SER A 1 316 ? -2.363 20.316 77.747 1.00 74.62 316 SER A C 1
ATOM 2592 O O . SER A 1 316 ? -1.575 21.153 78.179 1.00 74.62 316 SER A O 1
ATOM 2594 N N . SER A 1 317 ? -2.490 19.107 78.303 1.00 65.31 317 SER A N 1
ATOM 2595 C CA . SER A 1 317 ? -1.673 18.619 79.417 1.00 65.31 317 SER A CA 1
ATOM 2596 C C . SER A 1 317 ? -0.383 17.925 78.987 1.00 65.31 317 SER A C 1
ATOM 2598 O O . SER A 1 317 ? 0.302 17.383 79.848 1.00 65.31 317 SER A O 1
ATOM 2600 N N . ASN A 1 318 ? -0.040 17.908 77.695 1.00 57.06 318 ASN A N 1
ATOM 2601 C CA . ASN A 1 318 ? 1.326 17.621 77.274 1.00 57.06 318 ASN A CA 1
ATOM 2602 C C . ASN A 1 318 ? 2.125 18.925 77.385 1.00 57.06 318 ASN A C 1
ATOM 2604 O O . ASN A 1 318 ? 2.052 19.751 76.470 1.00 57.06 318 ASN A O 1
ATOM 2608 N N . PRO A 1 319 ? 2.869 19.159 78.486 1.00 60.41 319 PRO A N 1
ATOM 2609 C CA . PRO A 1 319 ? 3.825 20.244 78.505 1.00 60.41 319 PRO A CA 1
ATOM 2610 C C . PRO A 1 319 ? 4.800 19.987 77.363 1.00 60.41 319 PRO A C 1
ATOM 2612 O O . PRO A 1 319 ? 5.370 18.903 77.231 1.00 60.41 319 PRO A O 1
ATOM 2615 N N . ASN A 1 320 ? 4.936 20.984 76.501 1.00 57.22 320 ASN A N 1
ATOM 2616 C CA . ASN A 1 320 ? 5.970 21.017 75.488 1.00 57.22 320 ASN A CA 1
ATOM 2617 C C . ASN A 1 320 ? 7.305 20.647 76.175 1.00 57.22 320 ASN A C 1
ATOM 2619 O O . ASN A 1 320 ? 7.663 21.336 77.132 1.00 57.22 320 ASN A O 1
ATOM 2623 N N . PRO A 1 321 ? 8.027 19.585 75.767 1.00 59.25 321 PRO A N 1
ATOM 2624 C CA . PRO A 1 321 ? 9.218 19.093 76.476 1.00 59.25 321 PRO A CA 1
ATOM 2625 C C . PRO A 1 321 ? 10.448 20.012 76.318 1.00 59.25 321 PRO A C 1
ATOM 2627 O O . PRO A 1 321 ? 11.584 19.557 76.377 1.00 59.25 321 PRO A O 1
ATOM 2630 N N . ALA A 1 322 ? 10.225 21.304 76.079 1.00 59.53 322 ALA A N 1
ATOM 2631 C CA . ALA A 1 322 ? 11.229 22.313 75.772 1.00 59.53 322 ALA A CA 1
ATOM 2632 C C . ALA A 1 322 ? 11.189 23.499 76.755 1.00 59.53 322 ALA A C 1
ATOM 2634 O O . ALA A 1 322 ? 11.398 24.635 76.336 1.00 59.53 322 ALA A O 1
ATOM 2635 N N . ASN A 1 323 ? 10.911 23.236 78.035 1.00 49.75 323 ASN A N 1
ATOM 2636 C CA . ASN A 1 323 ? 11.167 24.156 79.148 1.00 49.75 323 ASN A CA 1
ATOM 2637 C C . ASN A 1 323 ? 11.825 23.415 80.307 1.00 49.75 323 ASN A C 1
ATOM 2639 O O . ASN A 1 323 ? 11.297 22.338 80.669 1.00 49.75 323 ASN A O 1
#

Secondary structure (DSSP, 8-state):
----------------------PPPPP---------------------------------TTS-----PPPHHHHHTTTTS-HHHHHHHHHHHHHHHHHHHHHHHHHHHHHHHHHHHHHHHHHHHHHHHHHHHHHHHHHHHHHHHHHHHHHHH---HHHHHHHHHHHHHHHHHHHHHHHHHHHHHHHHHTT--TT----HHHHHHHHHHHHHHHHHHHHHS-HHHHHHHHHHHHHHHHHHHHHHHHHHHHHHHHHHHHHHHHHHHHHHHHHHHHHHHHHHHHHHHHHHHHHHHHHHS---HHHHHHHHHHHHHHHHTS--S--

Mean predicted aligned error: 21.47 Å

Sequence (323 aa):
VTDEDKNFLPSGISTRTKKKIGVVLSPDNDMTPSPTDSLTNENRYQSKAGLKPRTIRVKSPSGREDDIEWTSEDEKELDGLSVYEQRRRKEQMLAEKKRKVAEMKRQQELAIQNRLKKQRESLAEIIDHSSELLNGEEQDRERDLRKLDNDREGLTDEEYQERRKKLFAERTRVLKAAYDRKMDRLKRQTGISDGGRIDGEKAAELEAQIRAEEELLLSMMNPEEREDYIRARNEERARQRLLAERERMKREEELQTALAETKRMAAIRAAEIMAKELQKRSNNSMYAELKDLVTEQKVSRAFTYSYFSLLQFLASSNPNPAN

Solvent-accessible surface area (backbone atoms only — not comparable to full-atom values): 19796 Å² total; per-residue (Å²): 140,77,91,82,86,82,87,82,89,86,90,80,90,80,89,78,79,88,80,84,78,83,78,80,85,79,80,88,81,90,74,79,84,79,92,80,80,89,76,81,81,81,77,73,87,76,93,73,86,87,80,75,87,79,80,82,82,79,84,61,97,78,78,70,80,82,77,78,77,82,50,80,65,65,55,61,76,40,66,94,52,55,75,69,54,33,52,55,49,53,53,50,52,52,52,48,52,51,48,52,53,54,49,53,48,52,52,52,54,51,52,52,52,52,52,53,47,52,54,51,51,54,50,48,54,52,51,54,52,51,49,52,53,51,53,50,53,50,52,53,51,51,53,54,50,52,52,55,50,47,75,70,66,74,63,55,77,66,62,52,52,51,52,50,52,50,54,52,54,49,52,53,51,53,51,51,55,52,48,54,54,49,52,54,48,48,48,64,72,68,61,71,58,90,84,69,82,70,56,66,66,61,53,51,52,53,50,51,50,52,51,54,53,48,53,53,52,53,71,73,45,57,70,71,62,40,51,52,50,51,50,54,50,51,51,51,53,50,52,51,49,53,52,52,49,53,50,49,52,51,52,52,50,54,51,50,51,52,52,51,50,53,51,50,53,50,50,54,53,50,50,52,50,52,51,53,49,52,50,49,51,52,52,51,50,54,52,49,55,51,51,51,48,60,67,71,45,81,70,47,72,65,54,59,51,52,50,52,51,50,51,51,50,55,61,67,65,54,74,70,94,83,120